Protein AF-A0A354FPT2-F1 (afdb_monomer_lite)

Structure (mmCIF, N/CA/C/O backbone):
data_AF-A0A354FPT2-F1
#
_entry.id   AF-A0A354FPT2-F1
#
loop_
_atom_site.group_PDB
_atom_site.id
_atom_site.type_symbol
_atom_site.label_atom_id
_atom_site.label_alt_id
_atom_site.label_comp_id
_atom_site.label_asym_id
_atom_site.label_entity_id
_atom_site.label_seq_id
_atom_site.pdbx_PDB_ins_code
_atom_site.Cartn_x
_atom_site.Cartn_y
_atom_site.Cartn_z
_atom_site.occupancy
_atom_site.B_iso_or_equiv
_atom_site.auth_seq_id
_atom_site.auth_comp_id
_atom_site.auth_asym_id
_atom_site.auth_atom_id
_atom_site.pdbx_PDB_model_num
ATOM 1 N N . MET A 1 1 ? -21.126 10.988 -60.025 1.00 38.38 1 MET A N 1
ATOM 2 C CA . MET A 1 1 ? -21.199 10.797 -58.560 1.00 38.38 1 MET A CA 1
ATOM 3 C C . MET A 1 1 ? -20.061 9.886 -58.142 1.00 38.38 1 MET A C 1
ATOM 5 O O . MET A 1 1 ? -19.985 8.780 -58.655 1.00 38.38 1 MET A O 1
ATOM 9 N N . ARG A 1 2 ? -19.147 10.357 -57.289 1.00 42.09 2 ARG A N 1
ATOM 10 C CA . ARG A 1 2 ? -18.041 9.555 -56.747 1.00 42.09 2 ARG A CA 1
ATOM 11 C C . ARG A 1 2 ? -18.264 9.500 -55.236 1.00 42.09 2 ARG A C 1
ATOM 13 O O . ARG A 1 2 ? -18.089 10.512 -54.568 1.00 42.09 2 ARG A O 1
ATOM 20 N N . PHE A 1 3 ? -18.764 8.372 -54.738 1.00 45.25 3 PHE A N 1
ATOM 21 C CA . PHE A 1 3 ? -18.928 8.145 -53.303 1.00 45.25 3 PHE A CA 1
ATOM 22 C C . PHE A 1 3 ? -17.555 7.820 -52.714 1.00 45.25 3 PHE A C 1
ATOM 24 O O . PHE A 1 3 ? -16.945 6.814 -53.073 1.00 45.25 3 PHE A O 1
ATOM 31 N N . LEU A 1 4 ? -17.055 8.708 -51.858 1.00 48.59 4 LEU A N 1
ATOM 32 C CA . LEU A 1 4 ? -15.863 8.488 -51.051 1.00 48.59 4 LEU A CA 1
ATOM 33 C C . LEU A 1 4 ? -16.315 7.787 -49.761 1.00 48.59 4 LEU A C 1
ATOM 35 O O . LEU A 1 4 ? -16.975 8.402 -48.928 1.00 48.59 4 LEU A O 1
ATOM 39 N N . PHE A 1 5 ? -16.009 6.499 -49.621 1.00 48.47 5 PHE A N 1
ATOM 40 C CA . PHE A 1 5 ? -16.167 5.784 -48.355 1.00 48.47 5 PHE A CA 1
ATOM 41 C C . PHE A 1 5 ? -14.983 6.147 -47.450 1.00 48.47 5 PHE A C 1
ATOM 43 O O . PHE A 1 5 ? -13.857 5.723 -47.708 1.00 48.47 5 PHE A O 1
ATOM 50 N N . LEU A 1 6 ? -15.224 6.950 -46.407 1.00 51.47 6 LEU A N 1
ATOM 51 C CA . LEU A 1 6 ? -14.288 7.073 -45.290 1.00 51.47 6 LEU A CA 1
ATOM 52 C C . LEU A 1 6 ? -14.406 5.815 -44.424 1.00 51.47 6 LEU A C 1
ATOM 54 O O . LEU A 1 6 ? -15.429 5.592 -43.779 1.00 51.47 6 LEU A O 1
ATOM 58 N N . PHE A 1 7 ? -13.348 5.008 -44.399 1.00 51.38 7 PHE A N 1
ATOM 59 C CA . PHE A 1 7 ? -13.154 4.000 -43.365 1.00 51.38 7 PHE A CA 1
ATOM 60 C C . PHE A 1 7 ? -12.718 4.712 -42.082 1.00 51.38 7 PHE A C 1
ATOM 62 O O . PHE A 1 7 ? -11.588 5.186 -41.982 1.00 51.38 7 PHE A O 1
ATOM 69 N N . PHE A 1 8 ? -13.620 4.805 -41.105 1.00 49.12 8 PHE A N 1
ATOM 70 C CA . PHE A 1 8 ? -13.247 5.124 -39.732 1.00 49.12 8 PHE A CA 1
ATOM 71 C C . PHE A 1 8 ? -12.455 3.936 -39.171 1.00 49.12 8 PHE A C 1
ATOM 73 O O . PHE A 1 8 ? -13.022 2.886 -38.878 1.00 49.12 8 PHE A O 1
ATOM 80 N N . LEU A 1 9 ? -11.135 4.095 -39.050 1.00 49.12 9 LEU A N 1
ATOM 81 C CA . LEU A 1 9 ? -10.302 3.243 -38.205 1.00 49.12 9 LEU A CA 1
ATOM 82 C C . LEU A 1 9 ? -10.694 3.520 -36.752 1.00 49.12 9 LEU A C 1
ATOM 84 O O . LEU A 1 9 ? -10.205 4.460 -36.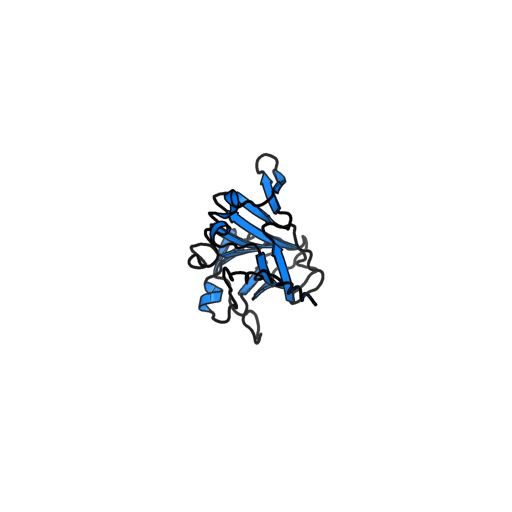131 1.00 49.12 9 LEU A O 1
ATOM 88 N N . VAL A 1 10 ? -11.615 2.718 -36.223 1.00 49.28 10 VAL A N 1
ATOM 89 C CA . VAL A 1 10 ? -11.792 2.592 -34.778 1.00 49.28 10 VAL A CA 1
ATOM 90 C C . VAL A 1 10 ? -10.544 1.869 -34.284 1.00 49.28 10 VAL A C 1
ATOM 92 O O . VAL A 1 10 ? -10.387 0.671 -34.520 1.00 49.28 10 VAL A O 1
ATOM 95 N N . ALA A 1 11 ? -9.606 2.609 -33.693 1.00 54.16 11 ALA A N 1
ATOM 96 C CA . ALA A 1 11 ? -8.499 1.990 -32.982 1.00 54.16 11 ALA A CA 1
ATOM 97 C C . ALA A 1 11 ? -9.106 1.102 -31.884 1.00 54.16 11 ALA A C 1
ATOM 99 O O . ALA A 1 11 ? -9.969 1.590 -31.147 1.00 54.16 11 ALA A O 1
ATOM 100 N N . PRO A 1 12 ? -8.729 -0.184 -31.780 1.00 48.34 12 PRO A N 1
ATOM 101 C CA . PRO A 1 12 ? -9.159 -0.989 -30.654 1.00 48.34 12 PRO A CA 1
ATOM 102 C C . PRO A 1 12 ? -8.632 -0.308 -29.392 1.00 48.34 12 PRO A C 1
ATOM 104 O O . PRO A 1 12 ? -7.424 -0.197 -29.192 1.00 48.34 12 PRO A O 1
ATOM 107 N N . THR A 1 13 ? -9.540 0.197 -28.563 1.00 50.34 13 THR A N 1
ATOM 108 C CA . THR A 1 13 ? -9.237 0.523 -27.174 1.00 50.34 13 THR A CA 1
ATOM 109 C C . THR A 1 13 ? -8.837 -0.796 -26.531 1.00 50.34 13 THR A C 1
ATOM 111 O O . THR A 1 13 ? -9.698 -1.647 -26.300 1.00 50.34 13 THR A O 1
ATOM 114 N N . GLY A 1 14 ? -7.533 -1.025 -26.371 1.00 46.72 14 GLY A N 1
ATOM 115 C CA . GLY A 1 14 ? -7.034 -2.212 -25.689 1.00 46.72 14 GLY A CA 1
ATOM 116 C C . GLY A 1 14 ? -7.695 -2.290 -24.318 1.00 46.72 14 GLY A C 1
ATOM 117 O O . GLY A 1 14 ? -7.639 -1.325 -23.559 1.00 46.72 14 GLY A O 1
ATOM 118 N N . ALA A 1 15 ? -8.380 -3.396 -24.035 1.00 52.31 15 ALA A N 1
ATOM 119 C CA . ALA A 1 15 ? -8.828 -3.683 -22.683 1.00 52.31 15 ALA A CA 1
ATOM 120 C C . ALA A 1 15 ? -7.579 -3.796 -21.798 1.00 52.31 15 ALA A C 1
ATOM 122 O O . ALA A 1 15 ? -6.620 -4.466 -22.183 1.00 52.31 15 ALA A O 1
ATOM 123 N N . GLN A 1 16 ? -7.571 -3.109 -20.657 1.00 55.91 16 GLN A N 1
ATOM 124 C CA . GLN A 1 16 ? -6.498 -3.234 -19.676 1.00 55.91 16 GLN A CA 1
ATOM 125 C C . GLN A 1 16 ? -6.489 -4.679 -19.162 1.00 55.91 16 GLN A C 1
ATOM 127 O O . GLN A 1 16 ? -7.534 -5.202 -18.769 1.00 55.91 16 GLN A O 1
ATOM 132 N N . THR A 1 17 ? -5.336 -5.344 -19.211 1.00 58.97 17 THR A N 1
ATOM 133 C CA . THR A 1 17 ? -5.177 -6.657 -18.583 1.00 58.97 17 THR A CA 1
ATOM 134 C C . THR A 1 17 ? -5.227 -6.454 -17.074 1.00 58.97 17 THR A C 1
ATOM 136 O O . THR A 1 17 ? -4.435 -5.685 -16.531 1.00 58.97 17 THR A O 1
ATOM 139 N N . LEU A 1 18 ? -6.166 -7.116 -16.399 1.00 66.94 18 LEU A N 1
ATOM 140 C CA . LEU A 1 18 ? -6.199 -7.156 -14.940 1.00 66.94 18 LEU A CA 1
ATOM 141 C C . LEU A 1 18 ? -4.962 -7.926 -14.459 1.00 66.94 18 LEU A C 1
ATOM 143 O O . LEU A 1 18 ? -4.826 -9.106 -14.776 1.00 66.94 18 LEU A O 1
ATOM 147 N N . GLY A 1 19 ? -4.051 -7.241 -13.763 1.00 71.94 19 GLY A N 1
ATOM 148 C CA . GLY A 1 19 ? -2.814 -7.841 -13.250 1.00 71.94 19 GLY A CA 1
ATOM 149 C C . GLY A 1 19 ? -3.078 -8.832 -12.116 1.00 71.94 19 GLY A C 1
ATOM 150 O O . GLY A 1 19 ? -2.575 -9.949 -12.145 1.00 71.94 19 GLY A O 1
ATOM 151 N N . GLY A 1 20 ? -3.941 -8.442 -11.179 1.00 82.56 20 GLY A N 1
ATOM 152 C CA . GLY A 1 20 ? -4.445 -9.255 -10.076 1.00 82.56 20 GLY A CA 1
ATOM 153 C C . GLY A 1 20 ? -5.676 -8.588 -9.456 1.00 82.56 20 GLY A C 1
ATOM 154 O O . GLY A 1 20 ? -5.892 -7.394 -9.661 1.00 82.56 20 GLY A O 1
ATOM 155 N N . LEU A 1 21 ? -6.499 -9.361 -8.749 1.00 87.19 21 LEU A N 1
ATOM 156 C CA . LEU A 1 21 ? -7.665 -8.894 -7.992 1.00 87.19 21 LEU A CA 1
ATOM 157 C C . LEU A 1 21 ? -7.804 -9.766 -6.746 1.00 87.19 21 LEU A C 1
ATOM 159 O O . LEU A 1 21 ? -7.706 -10.988 -6.869 1.00 87.19 21 LEU A O 1
ATOM 163 N N . GLU A 1 22 ? -8.047 -9.152 -5.591 1.00 87.81 22 GLU A N 1
ATOM 164 C CA . GLU A 1 22 ? -8.313 -9.864 -4.343 1.00 87.81 22 GLU A CA 1
ATOM 165 C C . GLU A 1 22 ? -9.505 -9.263 -3.603 1.00 87.81 22 GLU A C 1
ATOM 167 O O . GLU A 1 22 ? -9.368 -8.306 -2.853 1.00 87.81 22 GLU A O 1
ATOM 172 N N . THR A 1 23 ? -10.639 -9.941 -3.763 1.00 84.81 23 THR A N 1
ATOM 173 C CA . THR A 1 23 ? -11.931 -9.599 -3.145 1.00 84.81 23 THR A CA 1
ATOM 174 C C . THR A 1 23 ? -12.068 -10.042 -1.687 1.00 84.81 23 THR A C 1
ATOM 176 O O . THR A 1 23 ? -13.146 -9.948 -1.115 1.00 84.81 23 THR A O 1
ATOM 17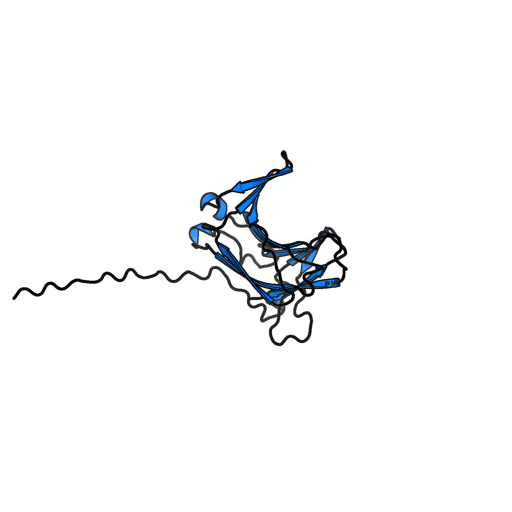9 N N . PHE A 1 24 ? -11.059 -10.739 -1.149 1.00 88.94 24 PHE A N 1
ATOM 180 C CA . PHE A 1 24 ? -11.041 -11.352 0.184 1.00 88.94 24 PHE A CA 1
ATOM 181 C C . PHE A 1 24 ? -12.267 -12.215 0.529 1.00 88.94 24 PHE A C 1
ATOM 183 O O . PHE A 1 24 ? -12.517 -12.534 1.692 1.00 88.94 24 PHE A O 1
ATOM 190 N N . SER A 1 25 ? -13.003 -12.689 -0.483 1.00 85.62 25 SER A N 1
ATOM 191 C CA . SER A 1 25 ? -14.235 -13.476 -0.328 1.00 85.62 25 SER A CA 1
ATOM 192 C C . SER A 1 25 ? -14.039 -14.814 0.398 1.00 85.62 25 SER A C 1
ATOM 194 O O . SER A 1 25 ? -15.010 -15.433 0.842 1.00 85.62 25 SER A O 1
ATOM 196 N N . GLN A 1 26 ? -12.789 -15.259 0.549 1.00 84.38 26 GLN A N 1
ATOM 197 C CA . GLN A 1 26 ? -12.395 -16.456 1.284 1.00 84.38 26 GLN A CA 1
ATOM 198 C C . GLN A 1 26 ? -11.348 -16.112 2.346 1.00 84.38 26 GLN A C 1
ATOM 200 O O . GLN A 1 26 ? -10.408 -15.367 2.082 1.00 84.38 26 GLN A O 1
ATOM 205 N N . GLN A 1 27 ? -11.483 -16.712 3.531 1.00 84.31 27 GLN A N 1
ATOM 206 C CA . GLN A 1 27 ? -10.548 -16.509 4.640 1.00 84.31 27 GLN A CA 1
ATOM 207 C C . GLN A 1 27 ? -9.103 -16.844 4.249 1.00 84.31 27 GLN A C 1
ATOM 209 O O . GLN A 1 27 ? -8.211 -16.051 4.525 1.00 84.31 27 GLN A O 1
ATOM 214 N N . ASP A 1 28 ? -8.886 -17.964 3.553 1.00 84.19 28 ASP A N 1
ATOM 215 C CA . ASP A 1 28 ? -7.549 -18.394 3.118 1.00 84.19 28 ASP A CA 1
ATOM 216 C C . ASP A 1 28 ? -6.863 -17.348 2.218 1.00 84.19 28 ASP A C 1
ATOM 218 O O . ASP A 1 28 ? -5.647 -17.175 2.289 1.00 84.19 28 ASP A O 1
ATOM 222 N N . ASN A 1 29 ? -7.636 -16.616 1.408 1.00 81.69 29 ASN A N 1
ATOM 223 C CA . ASN A 1 29 ? -7.117 -15.520 0.594 1.00 81.69 29 ASN A CA 1
ATOM 224 C C . ASN A 1 29 ? -6.748 -14.308 1.454 1.00 81.69 29 ASN A C 1
ATOM 226 O O . ASN A 1 29 ? -5.669 -13.747 1.287 1.00 81.69 29 ASN A O 1
ATOM 230 N N . GLY A 1 30 ? -7.608 -13.926 2.403 1.00 81.31 30 GLY A N 1
ATOM 231 C CA . GLY A 1 30 ? -7.306 -12.846 3.346 1.00 81.31 30 GLY A CA 1
ATOM 232 C C . GLY A 1 30 ? -6.055 -13.119 4.173 1.00 81.31 30 GLY A C 1
ATOM 233 O O . GLY A 1 30 ? -5.165 -12.280 4.254 1.00 81.31 30 GLY A O 1
ATOM 234 N N . GLU A 1 31 ? -5.924 -14.331 4.706 1.00 84.94 31 GLU A N 1
ATOM 235 C CA . GLU A 1 31 ? -4.767 -14.737 5.509 1.00 84.94 31 GLU A CA 1
ATOM 236 C C . GLU A 1 31 ? -3.486 -14.944 4.679 1.00 84.94 31 GLU A C 1
ATOM 238 O O . GLU A 1 31 ? -2.410 -15.105 5.260 1.00 84.94 31 GLU A O 1
ATOM 243 N N . SER A 1 32 ? -3.580 -14.895 3.342 1.00 85.00 32 SER A N 1
ATOM 244 C CA . SER A 1 32 ? -2.437 -14.799 2.419 1.00 85.00 32 SER A CA 1
ATOM 245 C C . SER A 1 32 ? -1.943 -13.357 2.223 1.00 85.00 32 SER A C 1
ATOM 247 O O . SER A 1 32 ? -1.118 -13.060 1.370 1.00 85.00 32 SER A O 1
ATOM 249 N N . TRP A 1 33 ? -2.429 -12.410 3.014 1.00 91.88 33 TRP A N 1
ATOM 250 C CA . TRP A 1 33 ? -1.828 -11.086 3.118 1.00 91.88 33 TRP A CA 1
ATOM 251 C C . TRP A 1 33 ? -1.232 -10.909 4.504 1.00 91.88 33 TRP A C 1
ATOM 253 O O . TRP A 1 33 ? -1.584 -11.617 5.452 1.00 91.88 33 TRP A O 1
ATOM 263 N N . ALA A 1 34 ? -0.297 -9.974 4.631 1.00 94.00 34 ALA A N 1
ATOM 264 C CA . ALA A 1 34 ? 0.373 -9.721 5.893 1.00 94.00 34 ALA A CA 1
ATOM 265 C C . ALA A 1 34 ? 0.309 -8.243 6.255 1.00 94.00 34 ALA A C 1
ATOM 267 O O . ALA A 1 34 ? 0.388 -7.364 5.399 1.00 94.00 34 ALA A O 1
ATOM 268 N N . PHE A 1 35 ? 0.195 -7.984 7.553 1.00 95.12 35 PHE A N 1
ATOM 269 C CA . PHE A 1 35 ? 0.412 -6.664 8.117 1.00 95.12 35 PHE A CA 1
ATOM 270 C C . PHE A 1 35 ? 1.726 -6.642 8.888 1.00 95.12 35 PHE A C 1
ATOM 272 O O . PHE A 1 35 ? 2.030 -7.574 9.631 1.00 95.12 35 PHE A O 1
ATOM 279 N N . TYR A 1 36 ? 2.476 -5.553 8.769 1.00 95.06 36 TYR A N 1
ATOM 280 C CA . TYR A 1 36 ? 3.589 -5.215 9.647 1.00 95.06 36 TYR A CA 1
ATOM 281 C C . TYR A 1 36 ? 3.142 -4.162 10.664 1.00 95.06 36 TYR A C 1
ATOM 283 O O . TYR A 1 36 ? 2.603 -3.124 10.285 1.00 95.06 36 TYR A O 1
ATOM 291 N N . ASN A 1 37 ? 3.357 -4.411 11.958 1.00 92.62 37 ASN A N 1
ATOM 292 C CA . ASN A 1 37 ? 3.052 -3.456 13.025 1.00 92.62 37 ASN A CA 1
ATOM 293 C C . ASN A 1 37 ? 4.335 -2.792 13.533 1.00 92.62 37 ASN A C 1
ATOM 295 O O . ASN A 1 37 ? 5.159 -3.444 14.178 1.00 92.62 37 ASN A O 1
ATOM 299 N N . TYR A 1 38 ? 4.472 -1.483 13.309 1.00 92.12 38 TYR A N 1
ATOM 300 C CA . TYR A 1 38 ? 5.662 -0.726 13.708 1.00 92.12 38 TYR A CA 1
ATOM 301 C C . TYR A 1 38 ? 5.799 -0.540 15.226 1.00 92.12 38 TYR A C 1
ATOM 303 O O . TYR A 1 38 ? 6.887 -0.232 15.700 1.00 92.12 38 TYR A O 1
ATOM 311 N N . ALA A 1 39 ? 4.738 -0.739 16.017 1.00 90.62 39 ALA A N 1
ATOM 312 C CA . ALA A 1 39 ? 4.841 -0.693 17.479 1.00 90.62 39 ALA A CA 1
ATOM 313 C C . ALA A 1 39 ? 5.525 -1.939 18.053 1.00 90.62 39 ALA A C 1
ATOM 315 O O . ALA A 1 39 ? 6.160 -1.867 19.105 1.00 90.62 39 ALA A O 1
ATOM 316 N N . THR A 1 40 ? 5.325 -3.093 17.412 1.00 91.56 40 THR A N 1
ATOM 317 C CA . THR A 1 40 ? 5.837 -4.389 17.882 1.00 91.56 40 THR A CA 1
ATOM 318 C C . THR A 1 40 ? 6.971 -4.929 17.023 1.00 91.56 40 THR A C 1
ATOM 320 O O . THR A 1 40 ? 7.555 -5.943 17.394 1.00 91.56 40 THR A O 1
ATOM 323 N N . GLU A 1 41 ? 7.256 -4.283 15.891 1.00 93.25 41 GLU A N 1
ATOM 324 C CA . GLU A 1 41 ? 8.241 -4.693 14.886 1.00 93.25 41 GLU A CA 1
ATOM 325 C C . GLU A 1 41 ? 8.002 -6.123 14.368 1.00 93.25 41 GLU A C 1
ATOM 327 O O . GLU A 1 41 ? 8.932 -6.899 14.145 1.00 93.25 41 GLU A O 1
ATOM 332 N N . GLN A 1 42 ? 6.731 -6.502 14.211 1.00 93.06 42 GLN A N 1
ATOM 333 C CA . GLN A 1 42 ? 6.334 -7.859 13.833 1.00 93.06 42 GLN A CA 1
ATOM 334 C C . GLN A 1 42 ? 5.356 -7.854 12.665 1.00 93.06 42 GLN A C 1
ATOM 336 O O . GLN A 1 42 ? 4.413 -7.062 12.637 1.00 93.06 42 GLN A O 1
ATOM 341 N N . ALA A 1 43 ? 5.572 -8.796 11.746 1.00 93.31 43 ALA A N 1
ATOM 342 C CA . ALA A 1 43 ? 4.603 -9.165 10.729 1.00 93.31 43 ALA A CA 1
ATOM 343 C C . ALA A 1 43 ? 3.641 -10.239 11.260 1.00 93.31 43 ALA A C 1
ATOM 345 O O . ALA A 1 43 ? 4.038 -11.111 12.038 1.00 93.31 43 ALA A O 1
ATOM 346 N N . PHE A 1 44 ? 2.388 -10.190 10.823 1.00 91.44 44 PHE A N 1
ATOM 347 C CA . PHE A 1 44 ? 1.359 -11.177 11.133 1.00 91.44 44 PHE A CA 1
ATOM 348 C C . PHE A 1 44 ? 0.410 -11.336 9.943 1.00 91.44 44 PHE A C 1
ATOM 350 O O . PHE A 1 44 ? 0.188 -10.384 9.195 1.00 91.44 44 PHE A O 1
ATOM 357 N N . ASN A 1 45 ? -0.150 -12.537 9.773 1.00 92.19 45 ASN A N 1
ATOM 358 C CA . ASN A 1 45 ? -1.170 -12.783 8.752 1.00 92.19 45 ASN A CA 1
ATOM 359 C C . ASN A 1 45 ? -2.366 -11.876 9.004 1.00 92.19 45 ASN A C 1
ATOM 361 O O . ASN A 1 45 ? -2.772 -11.709 10.157 1.00 92.19 45 ASN A O 1
ATOM 365 N N . ALA A 1 46 ? -2.924 -11.329 7.934 1.00 92.19 46 ALA A N 1
ATOM 366 C CA . ALA A 1 46 ? -4.011 -10.384 8.021 1.00 92.19 46 ALA A CA 1
ATOM 367 C C . ALA A 1 46 ? -5.271 -11.044 8.610 1.00 92.19 46 ALA A C 1
ATOM 369 O O . ALA A 1 46 ? -5.794 -12.003 8.038 1.00 92.19 46 ALA A O 1
ATOM 370 N N . PRO A 1 47 ? -5.769 -10.553 9.760 1.00 91.44 47 PRO A N 1
ATOM 371 C CA . PRO A 1 47 ? -7.071 -10.939 10.275 1.00 91.44 47 PRO A CA 1
ATOM 372 C C . PRO A 1 47 ? -8.170 -10.737 9.228 1.00 91.44 47 PRO A C 1
ATOM 374 O O . PRO A 1 47 ? -8.207 -9.712 8.547 1.00 91.44 47 PRO A O 1
ATOM 377 N N . TRP A 1 48 ? -9.081 -11.703 9.141 1.00 91.06 48 TRP A N 1
ATOM 378 C CA . TRP A 1 48 ? -10.200 -11.703 8.203 1.00 91.06 48 TRP A CA 1
ATOM 379 C C . TRP A 1 48 ? -11.512 -11.402 8.929 1.00 91.06 48 TRP A C 1
ATOM 381 O O . TRP A 1 48 ? -11.817 -12.038 9.942 1.00 91.06 48 TRP A O 1
ATOM 391 N N . LYS A 1 49 ? -12.296 -10.465 8.387 1.00 87.56 49 LYS A N 1
ATOM 392 C CA . LYS A 1 49 ? -13.663 -10.125 8.806 1.00 87.56 49 LYS A CA 1
ATOM 393 C C . LYS A 1 49 ? -13.778 -9.592 10.248 1.00 87.56 49 LYS A C 1
ATOM 395 O O . LYS A 1 49 ? -14.090 -10.341 11.177 1.00 87.56 49 LYS A O 1
ATOM 400 N N . PHE A 1 50 ? -13.597 -8.282 10.451 1.00 82.19 50 PHE A N 1
ATOM 401 C CA . PHE A 1 50 ? -13.506 -7.687 11.798 1.00 82.19 50 PHE A CA 1
ATOM 402 C C . PHE A 1 50 ? -14.832 -7.568 12.548 1.00 82.19 50 PHE A C 1
ATOM 404 O O . PHE A 1 50 ? -14.838 -7.643 13.779 1.00 82.19 50 PHE A O 1
ATOM 411 N N . SER A 1 51 ? -15.969 -7.390 11.866 1.00 63.53 51 SER A N 1
ATOM 412 C CA . SER A 1 51 ? -17.267 -7.362 12.557 1.00 63.53 51 SER A CA 1
ATOM 413 C C . SER A 1 51 ? -18.460 -7.470 11.619 1.00 63.53 51 SER A C 1
ATOM 415 O O . SER A 1 51 ? -18.754 -6.504 10.931 1.00 63.53 51 SER A O 1
ATOM 417 N N . GLY A 1 52 ? -19.204 -8.585 11.656 1.00 59.69 52 GLY A N 1
ATOM 418 C CA . GLY A 1 52 ? -20.604 -8.694 11.192 1.00 59.69 52 GLY A CA 1
ATOM 419 C C . GLY A 1 52 ? -20.939 -8.230 9.766 1.00 59.69 52 GLY A C 1
ATOM 420 O O . GLY A 1 52 ? -22.113 -8.244 9.407 1.00 59.69 52 GLY A O 1
ATOM 421 N N . ASN A 1 53 ? -19.937 -7.825 8.992 1.00 65.25 53 ASN A N 1
ATOM 422 C CA . ASN A 1 53 ? -20.055 -7.236 7.677 1.00 65.25 53 ASN A CA 1
ATOM 423 C C . ASN A 1 53 ? -20.517 -8.328 6.708 1.00 65.25 53 ASN A C 1
ATOM 425 O O . ASN A 1 53 ? -20.182 -9.513 6.888 1.00 65.25 53 ASN A O 1
ATOM 429 N N . GLU A 1 54 ? -21.363 -7.963 5.748 1.00 69.50 54 GLU A N 1
ATOM 430 C CA . GLU A 1 54 ? -21.852 -8.935 4.765 1.00 69.50 54 GLU A CA 1
ATOM 431 C C . GLU A 1 54 ? -20.689 -9.383 3.877 1.00 69.50 54 GLU A C 1
ATOM 433 O O . GLU A 1 54 ? -20.432 -10.590 3.783 1.00 69.50 54 GLU A O 1
ATOM 438 N N . ASP A 1 55 ? -19.918 -8.413 3.388 1.00 80.69 55 ASP A N 1
ATOM 439 C CA . ASP A 1 55 ? -18.724 -8.625 2.581 1.00 80.69 55 ASP A CA 1
ATOM 440 C C . ASP A 1 55 ? -17.483 -8.727 3.479 1.00 80.69 55 ASP A C 1
ATOM 442 O O . ASP A 1 55 ? -17.361 -7.962 4.437 1.00 80.69 55 ASP A O 1
ATOM 446 N N . PRO A 1 56 ? -16.626 -9.739 3.279 1.00 84.12 56 PRO A N 1
ATOM 447 C CA . PRO A 1 56 ? -15.441 -9.933 4.096 1.00 84.12 56 PRO A CA 1
ATOM 448 C C . PRO A 1 56 ? -14.263 -9.062 3.652 1.00 84.12 56 PRO A C 1
ATOM 450 O O . PRO A 1 56 ? -13.977 -8.949 2.472 1.00 84.12 56 PRO A O 1
ATOM 453 N N . GLU A 1 57 ? -13.511 -8.570 4.630 1.00 90.56 57 GLU A N 1
ATOM 454 C CA . GLU A 1 57 ? -12.336 -7.723 4.426 1.00 90.56 57 GLU A CA 1
ATOM 455 C C . GLU A 1 57 ? -11.133 -8.219 5.241 1.00 90.56 57 GLU A C 1
ATOM 457 O O . GLU A 1 57 ? -11.288 -8.991 6.197 1.00 90.56 57 GLU A O 1
ATOM 462 N N . ILE A 1 58 ? -9.934 -7.741 4.912 1.00 93.06 58 ILE A N 1
ATOM 463 C CA . ILE A 1 58 ? -8.771 -7.876 5.797 1.00 93.06 58 ILE A CA 1
ATOM 464 C C . ILE A 1 58 ? -8.561 -6.608 6.609 1.00 93.06 58 ILE A C 1
ATOM 466 O O . ILE A 1 58 ? -8.834 -5.508 6.136 1.00 93.06 58 ILE A O 1
ATOM 470 N N . TYR A 1 59 ? -8.067 -6.733 7.837 1.00 93.75 59 TYR A N 1
ATOM 471 C CA . TYR A 1 59 ? -7.981 -5.580 8.730 1.00 93.75 59 TYR A CA 1
ATOM 472 C C . TYR A 1 59 ? -6.810 -5.635 9.700 1.00 93.75 59 TYR A C 1
ATOM 474 O O . TYR A 1 59 ? -6.267 -6.692 10.003 1.00 93.75 59 TYR A O 1
ATOM 482 N N . ALA A 1 60 ? -6.470 -4.479 10.256 1.00 92.38 60 ALA A N 1
ATOM 483 C CA . ALA A 1 60 ? -5.511 -4.355 11.338 1.00 92.38 60 ALA A CA 1
ATOM 484 C C . ALA A 1 60 ? -5.999 -3.368 12.398 1.00 92.38 60 ALA A C 1
ATOM 486 O O . ALA A 1 60 ? -6.847 -2.507 12.155 1.00 92.38 60 ALA A O 1
ATOM 487 N N . THR A 1 61 ? -5.424 -3.491 13.592 1.00 89.31 61 THR A N 1
ATOM 488 C CA . THR A 1 61 ? -5.590 -2.525 14.679 1.00 89.31 61 THR A CA 1
ATOM 489 C C . THR A 1 61 ? -4.256 -1.904 15.040 1.00 89.31 61 THR A C 1
ATOM 491 O O . THR A 1 61 ? -3.235 -2.593 15.069 1.00 89.31 61 THR A O 1
ATOM 494 N N . PHE A 1 62 ? -4.278 -0.634 15.422 1.00 81.31 62 PHE A N 1
ATOM 495 C CA . PHE A 1 62 ? -3.073 0.086 15.818 1.00 81.31 62 PHE A CA 1
ATOM 496 C C . PHE A 1 62 ? -2.758 -0.057 17.299 1.00 81.31 62 PHE A C 1
ATOM 498 O O . PHE A 1 62 ? -3.650 -0.124 18.152 1.00 81.31 62 PHE A O 1
ATOM 505 N N . THR A 1 63 ? -1.465 0.009 17.603 1.00 81.38 63 THR A N 1
ATOM 506 C CA . THR A 1 63 ? -0.947 0.062 18.969 1.00 81.38 63 THR A CA 1
ATOM 507 C C . THR A 1 63 ? -0.292 1.424 19.196 1.00 81.38 63 THR A C 1
ATOM 509 O O . THR A 1 63 ? 0.849 1.656 18.804 1.00 81.38 63 THR A O 1
ATOM 512 N N . GLY A 1 64 ? -1.012 2.341 19.849 1.00 76.75 64 GLY A N 1
ATOM 513 C CA . GLY A 1 64 ? -0.527 3.703 20.093 1.00 76.75 64 GLY A CA 1
ATOM 514 C C . GLY A 1 64 ? -0.420 4.524 18.805 1.00 76.75 64 GLY A C 1
ATOM 515 O O . GLY A 1 64 ? -1.333 4.499 17.988 1.00 76.75 64 GLY A O 1
ATOM 516 N N . ALA A 1 65 ? 0.691 5.249 18.644 1.00 81.81 65 ALA A N 1
ATOM 517 C CA . ALA A 1 65 ? 0.935 6.158 17.519 1.00 81.81 65 ALA A CA 1
ATOM 518 C C . ALA A 1 65 ? 1.884 5.585 16.444 1.00 81.81 65 ALA A C 1
ATOM 520 O O . ALA A 1 65 ? 2.393 6.338 15.620 1.00 81.81 65 ALA A O 1
ATOM 521 N N . ALA A 1 66 ? 2.176 4.280 16.462 1.00 87.56 66 ALA A N 1
ATOM 522 C CA . ALA A 1 66 ? 2.978 3.648 15.411 1.00 87.56 66 ALA A CA 1
ATOM 523 C C . ALA A 1 66 ? 2.072 3.136 14.286 1.00 87.56 66 ALA A C 1
ATOM 525 O O . ALA A 1 66 ? 0.987 2.643 14.579 1.00 87.56 66 ALA A O 1
ATOM 526 N N . GLY A 1 67 ? 2.521 3.240 13.032 1.00 90.12 67 GLY A N 1
ATOM 527 C CA . GLY A 1 67 ? 1.768 2.810 11.852 1.00 90.12 67 GLY A CA 1
ATOM 528 C C . GLY A 1 67 ? 1.549 1.300 11.736 1.00 90.12 67 GLY A C 1
ATOM 529 O O . GLY A 1 67 ? 2.097 0.507 12.511 1.00 90.12 67 GLY A O 1
ATOM 530 N N . VAL A 1 68 ? 0.807 0.907 10.701 1.00 93.25 68 VAL A N 1
ATOM 531 C CA . VAL A 1 68 ? 0.790 -0.469 10.184 1.00 93.25 68 VAL A CA 1
ATOM 532 C C . VAL A 1 68 ? 0.934 -0.448 8.665 1.00 93.25 68 VAL A C 1
ATOM 534 O O . VAL A 1 68 ? 0.425 0.466 8.016 1.00 93.25 68 VAL A O 1
ATOM 537 N N . SER A 1 69 ? 1.589 -1.460 8.106 1.00 95.69 69 SER A N 1
ATOM 538 C CA . SER A 1 69 ? 1.711 -1.636 6.655 1.00 95.69 69 SER A CA 1
ATOM 539 C C . SER A 1 69 ? 1.040 -2.922 6.231 1.00 95.69 69 SER A C 1
ATOM 541 O O . SER A 1 69 ? 1.426 -3.983 6.712 1.00 95.69 69 SER A O 1
ATOM 543 N N . LEU A 1 70 ? 0.059 -2.839 5.340 1.00 96.25 70 LEU A N 1
ATOM 544 C CA . LEU A 1 70 ? -0.431 -3.998 4.599 1.00 96.25 70 LEU A CA 1
ATOM 545 C C . LEU A 1 70 ? 0.537 -4.282 3.456 1.00 96.25 70 LEU A C 1
ATOM 547 O O . LEU A 1 70 ? 0.898 -3.343 2.751 1.00 96.25 70 LEU A O 1
ATOM 551 N N . PHE A 1 71 ? 0.887 -5.544 3.221 1.00 95.50 71 PHE A N 1
ATOM 552 C CA . PHE A 1 71 ? 1.734 -5.909 2.094 1.00 95.50 71 PHE A CA 1
ATOM 553 C C . PHE A 1 71 ? 1.439 -7.295 1.511 1.00 95.50 71 PHE A C 1
ATOM 555 O O . PHE A 1 71 ? 1.050 -8.240 2.209 1.00 95.50 71 PHE A O 1
ATOM 562 N N . ALA A 1 72 ? 1.684 -7.401 0.207 1.00 94.25 72 ALA A N 1
ATOM 563 C CA . ALA A 1 72 ? 1.717 -8.631 -0.564 1.00 94.25 72 ALA A CA 1
ATOM 564 C C . ALA A 1 72 ? 3.108 -8.806 -1.185 1.00 94.25 72 ALA A C 1
ATOM 566 O O . ALA A 1 72 ? 3.564 -7.962 -1.958 1.00 94.25 72 ALA A O 1
ATOM 567 N N . ASP A 1 73 ? 3.760 -9.922 -0.868 1.00 93.88 73 ASP A N 1
ATOM 568 C CA . ASP A 1 73 ? 5.037 -10.336 -1.444 1.00 93.88 73 ASP A CA 1
ATOM 569 C C . ASP A 1 73 ? 4.969 -11.804 -1.917 1.00 93.88 73 ASP A C 1
ATOM 571 O O . ASP A 1 73 ? 3.893 -12.414 -2.004 1.00 93.88 73 ASP A O 1
ATOM 575 N N . VAL A 1 74 ? 6.122 -12.394 -2.246 1.00 91.75 74 VAL A N 1
ATOM 576 C CA . VAL A 1 74 ? 6.217 -13.815 -2.630 1.00 91.75 74 VAL A CA 1
ATOM 577 C C . VAL A 1 74 ? 5.765 -14.759 -1.508 1.00 91.75 74 VAL A C 1
ATOM 579 O O . VAL A 1 74 ? 5.253 -15.840 -1.799 1.00 91.75 74 VAL A O 1
ATOM 582 N N . MET A 1 75 ? 5.952 -14.375 -0.245 1.00 90.06 75 MET A N 1
ATOM 583 C CA . MET A 1 75 ? 5.701 -15.213 0.925 1.00 90.06 75 MET A CA 1
ATOM 584 C C . MET A 1 75 ? 4.269 -15.099 1.443 1.00 90.06 75 MET A C 1
ATOM 586 O O . MET A 1 75 ? 3.681 -16.124 1.777 1.00 90.06 75 MET A O 1
ATOM 590 N N . SER A 1 76 ? 3.713 -13.890 1.519 1.00 86.75 76 SER A N 1
ATOM 591 C CA . SER A 1 76 ? 2.339 -13.664 1.948 1.00 86.75 76 SER A CA 1
ATOM 592 C C . SER A 1 76 ? 1.385 -14.090 0.836 1.00 86.75 76 SER A C 1
ATOM 594 O O . SER A 1 76 ? 0.606 -15.016 1.041 1.00 86.75 76 SER A O 1
ATOM 596 N N . SER A 1 77 ? 1.526 -13.549 -0.378 1.00 86.19 77 SER A N 1
ATOM 597 C CA . SER A 1 77 ? 0.530 -13.702 -1.456 1.00 86.19 77 SER A CA 1
ATOM 598 C C . SER A 1 77 ? 0.811 -14.819 -2.471 1.00 86.19 77 SER A C 1
ATOM 600 O O . SER A 1 77 ? 0.242 -14.842 -3.565 1.00 86.19 77 SER A O 1
ATOM 602 N N . ASN A 1 78 ? 1.748 -15.725 -2.167 1.00 87.12 78 ASN A N 1
ATOM 603 C CA . ASN A 1 78 ? 2.301 -16.701 -3.121 1.00 87.12 78 ASN A CA 1
ATOM 604 C C . ASN A 1 78 ? 2.828 -16.065 -4.425 1.00 87.12 78 ASN A C 1
ATOM 606 O O . ASN A 1 78 ? 2.876 -16.717 -5.472 1.00 87.12 78 ASN A O 1
ATOM 610 N N . GLY A 1 79 ? 3.209 -14.787 -4.378 1.00 87.94 79 GLY A N 1
ATOM 611 C CA . GLY A 1 79 ? 3.728 -14.054 -5.526 1.00 87.94 79 GLY A CA 1
ATOM 612 C C . GLY A 1 79 ? 2.672 -13.546 -6.513 1.00 87.94 79 GLY A C 1
ATOM 613 O O . GLY A 1 79 ? 3.039 -13.146 -7.613 1.00 87.94 79 GLY A O 1
ATOM 614 N N . PHE A 1 80 ? 1.380 -13.572 -6.171 1.00 89.00 80 PHE A N 1
ATOM 615 C CA . PHE A 1 80 ? 0.308 -13.222 -7.112 1.00 89.00 80 PHE A CA 1
ATOM 616 C C . PHE A 1 80 ? 0.284 -11.731 -7.488 1.00 89.00 80 PHE A C 1
ATOM 618 O O . PHE A 1 80 ? -0.064 -11.385 -8.615 1.00 89.00 80 PHE A O 1
ATOM 625 N N . PHE A 1 81 ? 0.691 -10.856 -6.565 1.00 91.69 81 PHE A N 1
ATOM 626 C CA . PHE A 1 81 ? 0.675 -9.398 -6.737 1.00 91.69 81 PHE A CA 1
ATOM 627 C C . PHE A 1 81 ? 2.059 -8.801 -7.000 1.00 91.69 81 PHE A C 1
ATOM 629 O O . PHE A 1 81 ? 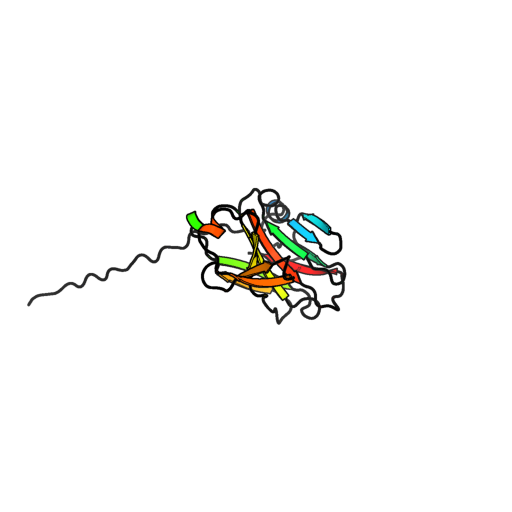2.261 -7.611 -6.811 1.00 91.69 81 PHE A O 1
ATOM 636 N N . VAL A 1 82 ? 3.048 -9.606 -7.383 1.00 94.31 82 VAL A N 1
ATOM 637 C CA . VAL A 1 82 ? 4.433 -9.143 -7.549 1.00 94.31 82 VAL A CA 1
ATOM 638 C C . VAL A 1 82 ? 5.054 -9.742 -8.809 1.00 94.31 82 VAL A C 1
ATOM 640 O O . VAL A 1 82 ? 4.521 -10.675 -9.407 1.00 94.31 82 VAL A O 1
ATOM 643 N N . GLY A 1 83 ? 6.178 -9.186 -9.252 1.00 94.56 83 GLY A N 1
ATOM 644 C CA . GLY A 1 83 ? 6.896 -9.604 -10.452 1.00 94.56 83 GLY A CA 1
ATOM 645 C C . GLY A 1 83 ? 7.065 -8.478 -11.471 1.00 94.56 83 GLY A C 1
ATOM 646 O O . GLY A 1 83 ? 7.279 -7.318 -11.127 1.00 94.56 83 GLY A O 1
ATOM 647 N N . ASN A 1 84 ? 7.012 -8.825 -12.757 1.00 94.75 84 ASN A N 1
ATOM 648 C CA . ASN A 1 84 ? 7.332 -7.892 -13.834 1.00 94.75 84 ASN A CA 1
ATOM 649 C C . ASN A 1 84 ? 6.095 -7.099 -14.286 1.00 94.75 84 ASN A C 1
ATOM 651 O O . ASN A 1 84 ? 5.346 -7.517 -15.175 1.00 94.75 84 ASN A O 1
ATOM 655 N N . TYR A 1 85 ? 5.885 -5.938 -13.671 1.00 94.38 85 TYR A N 1
ATOM 656 C CA . TYR A 1 85 ? 4.780 -5.030 -13.994 1.00 94.38 85 TYR A CA 1
ATOM 657 C C . TYR A 1 85 ? 4.961 -4.372 -15.366 1.00 94.38 85 TYR A C 1
ATOM 659 O O . TYR A 1 85 ? 3.988 -4.146 -16.087 1.00 94.38 85 TYR A O 1
ATOM 667 N N . ALA A 1 86 ? 6.211 -4.118 -15.758 1.00 92.31 86 ALA A N 1
ATOM 668 C CA . ALA A 1 86 ? 6.543 -3.524 -17.047 1.00 92.31 86 ALA A CA 1
ATOM 669 C C . ALA A 1 86 ? 6.112 -4.406 -18.234 1.00 92.31 86 ALA A C 1
ATOM 671 O O . ALA A 1 86 ? 5.465 -3.917 -19.160 1.00 92.31 86 ALA A O 1
ATOM 672 N N . ASP A 1 87 ? 6.423 -5.703 -18.192 1.00 90.94 87 ASP A N 1
ATOM 673 C CA . ASP A 1 87 ? 6.096 -6.652 -19.265 1.00 90.94 87 ASP A CA 1
ATOM 674 C C . ASP A 1 87 ? 4.605 -7.013 -19.292 1.00 90.94 87 ASP A C 1
ATOM 676 O O . ASP A 1 87 ? 4.051 -7.308 -20.352 1.00 90.94 87 ASP A O 1
ATOM 680 N N . THR A 1 88 ? 3.941 -6.987 -18.134 1.00 88.69 88 THR A N 1
ATOM 681 C CA . THR A 1 88 ? 2.501 -7.270 -18.010 1.00 88.69 88 THR A CA 1
ATOM 682 C C . THR A 1 88 ? 1.623 -6.062 -18.342 1.00 88.69 88 THR A C 1
ATOM 684 O O . THR A 1 88 ? 0.434 -6.229 -18.620 1.00 88.69 88 THR A O 1
ATOM 687 N N . GLY A 1 89 ? 2.199 -4.857 -18.373 1.00 90.06 89 GLY A N 1
ATOM 688 C CA . GLY A 1 89 ? 1.482 -3.615 -18.655 1.00 90.06 89 GLY A CA 1
ATOM 689 C C . GLY A 1 89 ? 0.615 -3.131 -17.491 1.00 90.06 89 GLY A C 1
ATOM 690 O O . GLY A 1 89 ? -0.385 -2.447 -17.719 1.00 90.06 89 GLY A O 1
ATOM 691 N N . ILE A 1 90 ? 0.972 -3.494 -16.256 1.00 91.94 90 ILE A N 1
ATOM 692 C CA . ILE A 1 90 ? 0.313 -2.989 -15.048 1.00 91.94 90 ILE A CA 1
ATOM 693 C C . ILE A 1 90 ? 0.711 -1.521 -14.855 1.00 91.94 90 ILE A C 1
ATOM 695 O O . ILE A 1 90 ? 1.891 -1.187 -14.812 1.00 91.94 90 ILE A O 1
ATOM 699 N N . ASP A 1 91 ? -0.285 -0.644 -14.735 1.00 92.31 91 ASP A N 1
ATOM 700 C CA . ASP A 1 91 ? -0.092 0.808 -14.580 1.00 92.31 91 ASP A CA 1
ATOM 701 C C . ASP A 1 91 ? -1.000 1.418 -13.501 1.00 92.31 91 ASP A C 1
ATOM 703 O O . ASP A 1 91 ? -1.029 2.629 -13.289 1.00 92.31 91 ASP A O 1
ATOM 707 N N . THR A 1 92 ? -1.818 0.612 -12.831 1.00 93.81 92 THR A N 1
ATOM 708 C CA . THR A 1 92 ? -2.801 1.122 -11.874 1.00 93.81 92 THR A CA 1
ATOM 709 C C . THR A 1 92 ? -2.950 0.157 -10.718 1.00 93.81 92 THR A C 1
ATOM 711 O O . THR A 1 92 ? -3.058 -1.048 -10.933 1.00 93.81 92 THR A O 1
ATOM 714 N N . ILE A 1 93 ? -2.973 0.718 -9.515 1.00 94.50 93 ILE A N 1
ATOM 715 C CA . ILE A 1 93 ? -3.300 0.035 -8.269 1.00 94.50 93 ILE A CA 1
ATOM 716 C C . ILE A 1 93 ? -4.596 0.656 -7.756 1.00 94.50 93 ILE A C 1
ATOM 718 O O . ILE A 1 93 ? -4.728 1.883 -7.745 1.00 94.50 93 ILE A O 1
ATOM 722 N N . ASN A 1 94 ? -5.551 -0.174 -7.348 1.00 94.38 94 ASN A N 1
ATOM 723 C CA . ASN A 1 94 ? -6.794 0.259 -6.726 1.00 94.38 94 ASN A CA 1
ATOM 724 C C . ASN A 1 94 ? -7.166 -0.646 -5.548 1.00 94.38 94 ASN A C 1
ATOM 726 O O . ASN A 1 94 ? -6.863 -1.835 -5.537 1.00 94.38 94 ASN A O 1
ATOM 730 N N . CYS A 1 95 ? -7.815 -0.057 -4.553 1.00 94.19 95 CYS A N 1
ATOM 731 C CA . CYS A 1 95 ? -8.377 -0.769 -3.411 1.00 94.19 95 CYS A CA 1
ATOM 732 C C . CYS A 1 95 ? -9.446 0.099 -2.752 1.00 94.19 95 CYS A C 1
ATOM 734 O O . CYS A 1 95 ? -9.445 1.324 -2.921 1.00 94.19 95 CYS A O 1
ATOM 736 N N . ASP A 1 96 ? -10.310 -0.533 -1.972 1.00 94.56 96 ASP A N 1
ATOM 737 C CA . ASP A 1 96 ? -11.169 0.145 -1.019 1.00 94.56 96 ASP A CA 1
ATOM 738 C C . ASP A 1 96 ? -10.548 0.026 0.371 1.00 94.56 96 ASP A C 1
ATOM 740 O O . ASP A 1 96 ? -10.080 -1.037 0.776 1.00 94.56 96 ASP A O 1
ATOM 744 N N . ILE A 1 97 ? -10.517 1.133 1.109 1.00 94.50 97 ILE A N 1
ATOM 745 C CA . ILE A 1 97 ? -10.028 1.163 2.486 1.00 94.50 97 ILE A CA 1
ATOM 746 C C . ILE A 1 97 ? -11.135 1.602 3.431 1.00 94.50 97 ILE A C 1
ATOM 748 O O . ILE A 1 97 ? -11.938 2.474 3.102 1.00 94.50 97 ILE A O 1
ATOM 752 N N . PHE A 1 98 ? -11.140 1.042 4.633 1.00 92.56 98 PHE A N 1
ATOM 753 C CA . PHE A 1 98 ? -11.974 1.482 5.739 1.00 92.56 98 PHE A CA 1
ATOM 754 C C . PHE A 1 98 ? -11.121 2.178 6.790 1.00 92.56 98 PHE A C 1
ATOM 756 O O . PHE A 1 98 ? -10.103 1.634 7.220 1.00 92.56 98 PHE A O 1
ATOM 763 N N . ILE A 1 99 ? -11.576 3.336 7.264 1.00 91.25 99 ILE A N 1
ATOM 764 C CA . ILE A 1 99 ? -11.008 4.017 8.431 1.00 91.25 99 ILE A CA 1
ATOM 765 C C . ILE A 1 99 ? -12.096 4.197 9.489 1.00 91.25 99 ILE A C 1
ATOM 767 O O . ILE A 1 99 ? -13.077 4.903 9.261 1.00 91.25 99 ILE A O 1
ATOM 771 N N . GLU A 1 100 ? -11.923 3.596 10.671 1.00 90.00 100 GLU A N 1
ATOM 772 C CA . GLU A 1 100 ? -12.922 3.687 11.748 1.00 90.00 100 GLU A CA 1
ATOM 773 C C . GLU A 1 100 ? -13.097 5.131 12.263 1.00 90.00 100 GLU A C 1
ATOM 775 O O . GLU A 1 100 ? -14.217 5.605 12.459 1.00 90.00 100 GLU A O 1
ATOM 780 N N . ASP A 1 101 ? -11.997 5.862 12.463 1.00 88.56 101 ASP A N 1
ATOM 781 C CA . ASP A 1 101 ? -11.991 7.212 13.042 1.00 88.56 101 ASP A CA 1
ATOM 782 C C . ASP A 1 101 ? -10.929 8.099 12.387 1.00 88.56 101 ASP A C 1
ATOM 784 O O . ASP A 1 101 ? -9.736 7.928 12.647 1.00 88.56 101 ASP A O 1
ATOM 788 N N . THR A 1 102 ? -11.350 9.091 11.596 1.00 87.94 102 THR A N 1
ATOM 789 C CA . THR A 1 102 ? -10.397 9.975 10.911 1.00 87.94 102 THR A CA 1
ATOM 790 C C . THR A 1 102 ? -9.659 10.959 11.812 1.00 87.94 102 THR A C 1
ATOM 792 O O . THR A 1 102 ? -8.628 11.505 11.425 1.00 87.94 102 THR A O 1
ATOM 795 N N . ASN A 1 103 ? -10.108 11.148 13.057 1.00 85.12 103 ASN A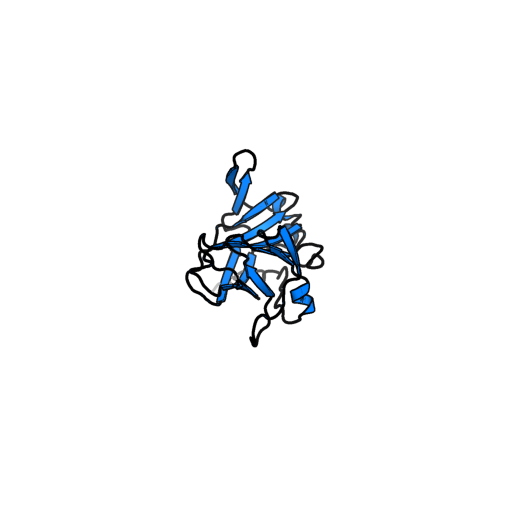 N 1
ATOM 796 C CA . ASN A 1 103 ? -9.314 11.885 14.049 1.00 85.12 103 ASN A CA 1
ATOM 797 C C . ASN A 1 103 ? -8.102 11.067 14.517 1.00 85.12 103 ASN A C 1
ATOM 799 O O . ASN A 1 103 ? -7.101 11.623 14.978 1.00 85.12 103 ASN A O 1
ATOM 803 N N . THR A 1 104 ? -8.209 9.743 14.412 1.00 80.94 104 THR A N 1
ATOM 804 C CA . THR A 1 104 ? -7.151 8.792 14.738 1.00 80.94 104 THR A CA 1
ATOM 805 C C . THR A 1 104 ? -6.289 8.499 13.506 1.00 80.94 104 THR A C 1
ATOM 807 O O . THR A 1 104 ? -5.083 8.351 13.664 1.00 80.94 104 THR A O 1
ATOM 810 N N . PHE A 1 105 ? -6.853 8.484 12.293 1.00 81.94 105 PHE A N 1
ATOM 811 C CA . PHE A 1 105 ? -6.116 8.195 11.055 1.00 81.94 105 PHE A CA 1
ATOM 812 C C . PHE A 1 105 ? -6.575 9.072 9.907 1.00 81.94 105 PHE A C 1
ATOM 814 O O . PHE A 1 105 ? -7.742 9.049 9.542 1.00 81.94 105 PHE A O 1
ATOM 821 N N . SER A 1 106 ? -5.663 9.779 9.264 1.00 81.94 106 SER A N 1
ATOM 822 C CA . SER A 1 106 ? -6.039 10.577 8.099 1.00 81.94 106 SER A CA 1
ATOM 823 C C . SER A 1 106 ? -5.160 10.324 6.893 1.00 81.94 106 SER A C 1
ATOM 825 O O . SER A 1 106 ? -5.517 10.793 5.827 1.00 81.94 106 SER A O 1
ATOM 827 N N . GLU A 1 107 ? -4.048 9.603 7.021 1.00 91.12 107 GLU A N 1
ATOM 828 C CA . GLU A 1 107 ? -3.070 9.471 5.941 1.00 91.12 107 GLU A CA 1
ATOM 829 C C . GLU A 1 107 ? -2.807 8.005 5.606 1.00 91.12 107 GLU A C 1
ATOM 831 O O . GLU A 1 107 ? -2.503 7.185 6.478 1.00 91.12 107 GLU A O 1
ATOM 836 N N . VAL A 1 108 ? -2.934 7.695 4.318 1.00 95.19 108 VAL A N 1
ATOM 837 C CA . VAL A 1 108 ? -2.648 6.381 3.739 1.00 95.19 108 VAL A CA 1
ATOM 838 C C . VAL A 1 108 ? -1.839 6.584 2.468 1.00 95.19 108 VAL A C 1
ATOM 840 O O . VAL A 1 108 ? -2.160 7.465 1.681 1.00 95.19 108 VAL A O 1
ATOM 843 N N . GLU A 1 109 ? -0.813 5.785 2.218 1.00 96.44 109 GLU A N 1
ATOM 844 C CA . GLU A 1 109 ? -0.052 5.838 0.962 1.00 96.44 109 GLU A CA 1
ATOM 845 C C . GLU A 1 109 ? 0.147 4.438 0.394 1.00 96.44 109 GLU A C 1
ATOM 847 O O . GLU A 1 109 ? 0.243 3.466 1.143 1.00 96.44 109 GLU A O 1
ATOM 852 N N . PHE A 1 110 ? 0.239 4.337 -0.930 1.00 98.06 110 PHE A N 1
ATOM 853 C CA . PHE A 1 110 ? 0.723 3.123 -1.573 1.00 98.06 110 PHE A CA 1
ATOM 854 C C . PHE A 1 110 ? 2.242 3.080 -1.504 1.00 98.06 110 PHE A C 1
ATOM 856 O O . PHE A 1 110 ? 2.907 4.113 -1.615 1.00 98.06 110 PHE A O 1
ATOM 863 N N . PHE A 1 111 ? 2.791 1.875 -1.423 1.00 98.00 111 PHE A N 1
ATOM 864 C CA . PHE A 1 111 ? 4.212 1.664 -1.641 1.00 98.00 111 PHE A CA 1
ATOM 865 C C . PHE A 1 111 ? 4.473 0.448 -2.531 1.00 98.00 111 PHE A C 1
ATOM 867 O O . PHE A 1 111 ? 3.647 -0.461 -2.649 1.00 98.00 111 PHE A O 1
ATOM 874 N N . ILE A 1 112 ? 5.645 0.446 -3.160 1.00 97.75 112 ILE A N 1
ATOM 875 C CA . ILE A 1 112 ? 6.175 -0.657 -3.959 1.00 97.75 112 ILE A CA 1
ATOM 876 C C . ILE A 1 112 ? 7.639 -0.852 -3.582 1.00 97.75 112 ILE A C 1
ATOM 878 O O . ILE A 1 112 ? 8.412 0.102 -3.622 1.00 97.75 112 ILE A O 1
ATOM 882 N N . LEU A 1 113 ? 8.045 -2.082 -3.284 1.00 97.75 113 LEU A N 1
ATOM 883 C CA . LEU A 1 113 ? 9.451 -2.476 -3.293 1.00 97.75 113 LEU A CA 1
ATOM 884 C C . LEU A 1 113 ? 9.760 -3.079 -4.658 1.00 97.75 113 LEU A C 1
ATOM 886 O O . LEU A 1 113 ? 9.198 -4.118 -5.007 1.00 97.75 113 LEU A O 1
ATOM 890 N N . ALA A 1 114 ? 10.656 -2.463 -5.426 1.00 96.94 114 ALA A N 1
ATOM 891 C CA . ALA A 1 114 ? 11.135 -3.046 -6.675 1.00 96.94 114 ALA A CA 1
ATOM 892 C C . ALA A 1 114 ? 12.662 -3.114 -6.704 1.00 96.94 114 ALA A C 1
ATOM 894 O O . ALA A 1 114 ? 13.354 -2.143 -6.384 1.00 96.94 114 ALA A O 1
ATOM 895 N N . GLY A 1 115 ? 13.199 -4.290 -7.036 1.00 95.44 115 GLY A N 1
ATOM 896 C CA . GLY A 1 115 ? 14.584 -4.616 -6.721 1.00 95.44 115 GLY A CA 1
ATOM 897 C C . GLY A 1 115 ? 14.821 -4.455 -5.218 1.00 95.44 115 GLY A C 1
ATOM 898 O O . GLY A 1 115 ? 14.257 -5.199 -4.422 1.00 95.44 115 GLY A O 1
ATOM 899 N N . ASP A 1 116 ? 15.631 -3.472 -4.833 1.00 94.44 116 ASP A N 1
ATOM 900 C CA . ASP A 1 116 ? 15.928 -3.156 -3.428 1.00 94.44 116 ASP A CA 1
ATOM 901 C C . ASP A 1 116 ? 15.538 -1.706 -3.075 1.00 94.44 116 ASP A C 1
ATOM 903 O O . ASP A 1 116 ? 16.070 -1.117 -2.138 1.00 94.44 116 ASP A O 1
ATOM 907 N N . THR A 1 117 ? 14.654 -1.087 -3.864 1.00 96.38 117 THR A N 1
ATOM 908 C CA . THR A 1 117 ? 14.240 0.312 -3.693 1.00 96.38 117 THR A CA 1
ATOM 909 C C . THR A 1 117 ? 12.752 0.402 -3.397 1.00 96.38 117 THR A C 1
ATOM 911 O O . THR A 1 117 ? 11.933 -0.127 -4.151 1.00 96.38 117 THR A O 1
ATOM 914 N N . PHE A 1 118 ? 12.416 1.096 -2.311 1.00 97.62 118 PHE A N 1
ATOM 915 C CA . PHE A 1 118 ? 11.042 1.464 -2.007 1.00 97.62 118 PHE A CA 1
ATOM 916 C C . PHE A 1 118 ? 10.633 2.729 -2.756 1.00 97.62 118 PHE A C 1
ATOM 918 O O . PHE A 1 118 ? 11.356 3.727 -2.785 1.00 97.62 118 PHE A O 1
ATOM 925 N N . TYR A 1 119 ? 9.432 2.677 -3.306 1.00 98.06 119 TYR A N 1
ATOM 926 C CA . TYR A 1 119 ? 8.745 3.780 -3.942 1.00 98.06 119 TYR A CA 1
ATOM 927 C C . TYR A 1 119 ? 7.434 4.021 -3.211 1.00 98.06 119 TYR A C 1
ATOM 929 O O . TYR A 1 119 ? 6.699 3.072 -2.956 1.00 98.06 119 TYR A O 1
ATOM 937 N N . TYR A 1 120 ? 7.128 5.277 -2.917 1.00 98.12 120 TYR A N 1
ATOM 938 C CA . TYR A 1 120 ? 5.944 5.689 -2.169 1.00 98.12 120 TYR A CA 1
ATOM 939 C C . TYR A 1 120 ? 5.101 6.634 -3.017 1.00 98.12 120 TYR A C 1
ATOM 941 O O . TYR A 1 120 ? 5.646 7.496 -3.715 1.00 98.12 120 TYR A O 1
ATOM 949 N N . SER A 1 121 ? 3.781 6.485 -2.977 1.00 98.00 121 SER A N 1
ATOM 950 C CA . SER A 1 121 ? 2.883 7.485 -3.545 1.00 98.00 121 SER A CA 1
ATOM 951 C C . SER A 1 121 ? 2.882 8.746 -2.683 1.00 98.00 121 SER A C 1
ATOM 953 O O . SER A 1 121 ? 3.341 8.747 -1.545 1.00 98.00 121 SER A O 1
ATOM 955 N N . ASN A 1 122 ? 2.288 9.826 -3.184 1.00 95.12 122 ASN A N 1
ATOM 956 C CA . ASN A 1 122 ? 1.865 10.900 -2.288 1.00 95.12 122 ASN A CA 1
ATOM 957 C C . ASN A 1 122 ? 0.814 10.352 -1.290 1.00 95.12 122 ASN A C 1
ATOM 959 O O . ASN A 1 122 ? -0.043 9.566 -1.723 1.00 95.12 122 ASN A O 1
ATOM 963 N N . PRO A 1 123 ? 0.831 10.741 -0.002 1.00 93.50 123 PRO A N 1
ATOM 964 C CA . PRO A 1 123 ? -0.201 10.323 0.936 1.00 93.50 123 PRO A CA 1
ATOM 965 C C . PRO A 1 123 ? -1.590 10.833 0.540 1.00 93.50 123 PRO A C 1
ATOM 967 O O . PRO A 1 123 ? -1.787 12.000 0.191 1.00 93.50 123 PRO A O 1
ATOM 970 N N . TYR A 1 124 ? -2.570 9.945 0.625 1.00 94.38 124 TYR A N 1
ATOM 971 C CA . TYR A 1 124 ? -3.988 10.236 0.506 1.00 94.38 124 TYR A CA 1
ATOM 972 C C . TYR A 1 124 ? -4.508 10.710 1.856 1.00 94.38 124 TYR A C 1
ATOM 974 O O . TYR A 1 124 ? -4.437 9.977 2.844 1.00 94.38 124 TYR A O 1
ATOM 982 N N . LEU A 1 125 ? -5.067 11.922 1.880 1.00 91.75 125 LEU A N 1
ATOM 983 C CA . LEU A 1 125 ? -5.774 12.434 3.045 1.00 91.75 125 LEU A CA 1
ATOM 984 C C . LEU A 1 125 ? -7.225 11.932 3.031 1.00 91.75 125 LEU A C 1
ATOM 986 O O . LEU A 1 125 ? -8.010 12.311 2.162 1.00 91.75 125 LEU A O 1
ATOM 990 N N . VAL A 1 126 ? -7.589 11.098 4.000 1.00 89.56 126 VAL A N 1
ATOM 991 C CA . VAL A 1 126 ? -8.945 10.573 4.169 1.00 89.56 126 VAL A CA 1
ATOM 992 C C . VAL A 1 126 ? -9.734 11.494 5.093 1.00 89.56 126 VAL A C 1
ATOM 994 O O . VAL A 1 126 ? -9.469 11.598 6.289 1.00 89.56 126 VAL A O 1
ATOM 997 N N . GLU A 1 127 ? -10.720 12.187 4.527 1.00 86.75 127 GLU A N 1
ATOM 998 C CA . GLU A 1 127 ? -11.463 13.236 5.236 1.00 86.75 127 GLU A CA 1
ATOM 999 C C . GLU A 1 127 ? -12.618 12.701 6.099 1.00 86.75 127 GLU A C 1
ATOM 1001 O O . GLU A 1 127 ? -13.088 13.392 7.006 1.00 86.75 127 GLU A O 1
ATOM 1006 N N . GLN A 1 128 ? -13.107 11.488 5.823 1.00 90.12 128 GLN A N 1
ATOM 1007 C CA . GLN A 1 128 ? -14.287 10.917 6.477 1.00 90.12 128 GLN A CA 1
ATOM 1008 C C . GLN A 1 128 ? -14.045 9.475 6.914 1.00 90.12 128 GLN A C 1
ATOM 1010 O O . GLN A 1 128 ? -13.471 8.686 6.169 1.00 90.12 128 GLN A O 1
ATOM 1015 N N . SER A 1 129 ? -14.517 9.133 8.115 1.00 92.25 129 SER A N 1
ATOM 1016 C CA . SER A 1 129 ? -14.587 7.743 8.567 1.00 92.25 129 SER A CA 1
ATOM 1017 C C . SER A 1 129 ? -15.491 6.918 7.658 1.00 92.25 129 SER A C 1
ATOM 1019 O O . SER A 1 129 ? -16.515 7.408 7.177 1.00 92.25 129 SER A O 1
ATOM 1021 N N . GLY A 1 130 ? -15.167 5.639 7.515 1.00 91.94 130 GLY A N 1
ATOM 1022 C CA . GLY A 1 130 ? -15.875 4.702 6.658 1.00 91.94 130 GLY A CA 1
ATOM 1023 C C . GLY A 1 130 ? -15.025 4.234 5.485 1.00 91.94 130 GLY A C 1
ATOM 1024 O O . GLY A 1 130 ? -13.799 4.332 5.513 1.00 91.94 130 GLY A O 1
ATOM 1025 N N . TRP A 1 131 ? -15.708 3.688 4.482 1.00 92.88 131 TRP A N 1
ATOM 1026 C CA . TRP A 1 131 ? -15.097 3.173 3.263 1.00 92.88 131 TRP A CA 1
ATOM 1027 C C . TRP A 1 131 ? -14.803 4.290 2.259 1.00 92.88 131 TRP A C 1
ATOM 1029 O O . TRP A 1 131 ? -15.648 5.156 2.022 1.00 92.88 131 TRP A O 1
ATOM 1039 N N . THR A 1 132 ? -13.631 4.238 1.632 1.00 93.94 132 THR A N 1
ATOM 1040 C CA . THR A 1 132 ? -13.258 5.083 0.496 1.00 93.94 132 THR A CA 1
ATOM 1041 C C . THR A 1 132 ? -12.377 4.317 -0.482 1.00 93.94 132 THR A C 1
ATOM 1043 O O . THR A 1 132 ? -11.513 3.545 -0.076 1.00 93.94 132 THR A O 1
ATOM 1046 N N . SER A 1 133 ? -12.553 4.584 -1.774 1.00 95.00 133 SER A N 1
ATOM 1047 C CA . SER A 1 133 ? -11.714 4.011 -2.825 1.00 95.00 133 SER A CA 1
ATOM 1048 C C . SER A 1 133 ? -10.444 4.827 -3.015 1.00 95.00 133 SER A C 1
ATOM 1050 O O . SER A 1 133 ? -10.493 6.057 -3.116 1.00 95.00 133 SER A O 1
ATOM 1052 N N . LEU A 1 134 ? -9.313 4.140 -3.129 1.00 95.81 134 LEU A N 1
ATOM 1053 C CA . LEU A 1 134 ? -8.032 4.710 -3.516 1.00 95.81 134 LEU A CA 1
ATOM 1054 C C . LEU A 1 134 ? -7.627 4.178 -4.889 1.00 95.81 134 LEU A C 1
ATOM 1056 O O . LEU A 1 134 ? -7.869 3.024 -5.246 1.00 95.81 134 LEU A O 1
ATOM 1060 N N . THR A 1 135 ? -6.999 5.026 -5.694 1.00 95.69 135 THR A N 1
ATOM 1061 C CA . THR A 1 135 ? -6.439 4.627 -6.987 1.00 95.69 135 THR A CA 1
ATOM 1062 C C . THR A 1 135 ? -5.179 5.426 -7.252 1.00 95.69 135 THR A C 1
ATOM 1064 O O . THR A 1 135 ? -5.195 6.651 -7.116 1.00 95.69 135 THR A O 1
ATOM 1067 N N . ASN A 1 136 ? -4.109 4.733 -7.637 1.00 96.88 136 ASN A N 1
ATOM 1068 C CA . ASN A 1 136 ? -2.832 5.336 -7.994 1.00 96.88 136 ASN A CA 1
ATOM 1069 C C . ASN A 1 136 ? -2.321 4.773 -9.323 1.00 96.88 136 ASN A C 1
ATOM 1071 O O . ASN A 1 136 ? -2.408 3.569 -9.581 1.00 96.88 136 ASN A O 1
ATOM 1075 N N . SER A 1 137 ? -1.799 5.646 -10.177 1.00 95.94 137 SER A N 1
ATOM 1076 C CA . SER A 1 137 ? -1.193 5.303 -11.455 1.00 95.94 137 SER A CA 1
ATOM 1077 C C . SER A 1 137 ? 0.328 5.267 -11.348 1.00 95.94 137 SER A C 1
ATOM 1079 O O . SER A 1 137 ? 0.958 6.237 -10.934 1.00 95.94 137 SER A O 1
ATOM 1081 N N . LEU A 1 138 ? 0.935 4.180 -11.825 1.00 95.69 138 LEU A N 1
ATOM 1082 C CA . LEU A 1 138 ? 2.389 4.009 -11.778 1.00 95.69 138 LEU A CA 1
ATOM 1083 C C . LEU A 1 138 ? 3.120 4.984 -12.711 1.00 95.69 138 LEU A C 1
ATOM 1085 O O . LEU A 1 138 ? 4.209 5.444 -12.385 1.00 95.69 138 LEU A O 1
ATOM 1089 N N . SER A 1 139 ? 2.531 5.313 -13.865 1.00 94.81 139 SER A N 1
ATOM 1090 C CA . SER A 1 139 ? 3.153 6.200 -14.860 1.00 94.81 139 SER A CA 1
ATOM 1091 C C . SER A 1 139 ? 2.666 7.650 -14.846 1.00 94.81 139 SER A C 1
ATOM 1093 O O . SER A 1 139 ? 3.332 8.508 -15.432 1.00 94.81 139 SER A O 1
ATOM 1095 N N . ARG A 1 140 ? 1.501 7.939 -14.248 1.00 95.38 140 ARG A N 1
ATOM 1096 C CA . ARG A 1 140 ? 0.875 9.275 -14.310 1.00 95.38 140 ARG A CA 1
ATOM 1097 C C . ARG A 1 140 ? 0.900 10.035 -12.994 1.00 95.38 140 ARG A C 1
ATOM 1099 O O . ARG A 1 140 ? 0.912 11.264 -13.045 1.00 95.38 140 ARG A O 1
ATOM 1106 N N . ASP A 1 141 ? 0.906 9.335 -11.864 1.00 97.00 141 ASP A N 1
ATOM 1107 C CA . ASP A 1 141 ? 0.967 9.972 -10.552 1.00 97.00 141 ASP A CA 1
ATOM 1108 C C . ASP A 1 141 ? 2.420 10.107 -10.085 1.00 97.00 141 ASP A C 1
ATOM 1110 O O . ASP A 1 141 ? 3.327 9.436 -10.581 1.00 97.00 141 ASP A O 1
ATOM 1114 N N . GLN A 1 142 ? 2.652 11.030 -9.153 1.00 97.25 142 GLN A N 1
ATOM 1115 C CA . GLN A 1 142 ? 3.983 11.287 -8.613 1.00 97.25 142 GLN A CA 1
ATOM 1116 C C . GLN A 1 142 ? 4.361 10.228 -7.572 1.00 97.25 142 GLN A C 1
ATOM 1118 O O . GLN A 1 142 ? 3.583 9.947 -6.658 1.00 97.25 142 GLN A O 1
ATOM 1123 N N . TRP A 1 143 ? 5.586 9.713 -7.690 1.00 98.12 143 TRP A N 1
ATOM 1124 C CA . TRP A 1 143 ? 6.191 8.780 -6.743 1.00 98.12 143 TRP A CA 1
ATOM 1125 C C . TRP A 1 143 ? 7.423 9.387 -6.078 1.00 98.12 143 TRP A C 1
ATOM 1127 O O . TRP A 1 143 ? 8.045 10.318 -6.600 1.00 98.12 143 TRP A O 1
ATOM 1137 N N . TYR A 1 144 ? 7.785 8.841 -4.927 1.00 98.12 144 TYR A N 1
ATOM 1138 C CA . TYR A 1 144 ? 8.910 9.289 -4.123 1.00 98.12 144 TYR A CA 1
ATOM 1139 C C . TYR A 1 144 ? 9.777 8.108 -3.710 1.00 98.12 144 TYR A C 1
ATOM 1141 O O . TYR A 1 144 ? 9.279 7.007 -3.505 1.00 98.12 144 TYR A O 1
ATOM 1149 N N . SER A 1 145 ? 11.073 8.345 -3.554 1.00 97.44 145 SER A N 1
ATOM 1150 C CA . SER A 1 145 ? 11.991 7.424 -2.881 1.00 97.44 145 SER A CA 1
ATOM 1151 C C . SER A 1 145 ? 12.615 8.153 -1.699 1.00 97.44 145 SER A C 1
ATOM 1153 O O . SER A 1 145 ? 12.841 9.364 -1.761 1.00 97.44 145 SER A O 1
ATOM 1155 N N . TYR A 1 146 ? 12.881 7.424 -0.620 1.00 96.19 146 TYR A N 1
ATOM 1156 C CA . TYR A 1 146 ? 13.558 7.969 0.551 1.00 96.19 146 TYR A CA 1
ATOM 1157 C C . TYR A 1 146 ? 15.072 7.803 0.403 1.00 96.19 146 TYR A C 1
ATOM 1159 O O . TYR A 1 146 ? 15.555 6.703 0.138 1.00 96.19 146 TYR A O 1
ATOM 1167 N N . ASP A 1 147 ? 15.818 8.894 0.556 1.00 93.69 147 ASP A N 1
ATOM 1168 C CA . ASP A 1 147 ? 17.272 8.861 0.680 1.00 93.69 147 ASP A CA 1
ATOM 1169 C C . ASP A 1 147 ? 17.645 8.789 2.164 1.00 93.69 147 ASP A C 1
ATOM 1171 O O . ASP A 1 147 ? 17.437 9.743 2.917 1.00 93.69 147 ASP A O 1
ATOM 1175 N N . GLU A 1 148 ? 18.210 7.660 2.594 1.00 91.88 148 GLU A N 1
ATOM 1176 C CA . GLU A 1 148 ? 18.652 7.481 3.978 1.00 91.88 148 GLU A CA 1
ATOM 1177 C C . GLU A 1 148 ? 19.828 8.389 4.363 1.00 91.88 148 GLU A C 1
ATOM 1179 O O . GLU A 1 148 ? 19.943 8.772 5.530 1.00 91.88 148 GLU A O 1
ATOM 1184 N N . ALA A 1 149 ? 20.705 8.734 3.413 1.00 93.88 149 ALA A N 1
ATOM 1185 C CA . ALA A 1 149 ? 21.886 9.549 3.679 1.00 93.88 149 ALA A CA 1
ATOM 1186 C C . ALA A 1 149 ? 21.506 11.010 3.943 1.00 93.88 149 ALA A C 1
ATOM 1188 O O . ALA A 1 149 ? 22.038 11.625 4.870 1.00 93.88 149 ALA A O 1
ATOM 1189 N N . ASP A 1 150 ? 20.557 11.529 3.163 1.00 94.00 150 ASP A N 1
ATOM 1190 C CA . ASP A 1 150 ? 20.067 12.905 3.279 1.00 94.00 150 ASP A CA 1
ATOM 1191 C C . ASP A 1 150 ? 18.793 13.029 4.139 1.00 94.00 150 ASP A C 1
ATOM 1193 O O . ASP A 1 150 ? 18.339 14.140 4.415 1.00 94.00 150 ASP A O 1
ATOM 1197 N N . GLN A 1 151 ? 18.231 11.903 4.591 1.00 95.38 151 GLN A N 1
ATOM 1198 C CA . GLN A 1 151 ? 17.000 11.807 5.387 1.00 95.38 151 GLN A CA 1
ATOM 1199 C C . GLN A 1 151 ? 15.805 12.549 4.772 1.00 95.38 151 GLN A C 1
ATOM 1201 O O . GLN A 1 151 ? 15.049 13.235 5.466 1.00 95.38 151 GLN A O 1
ATOM 1206 N N . GLN A 1 152 ? 15.638 12.434 3.456 1.00 96.06 152 GLN A N 1
ATOM 1207 C CA . GLN A 1 152 ? 14.605 13.163 2.724 1.00 96.06 152 GLN A CA 1
ATOM 1208 C C . GLN A 1 152 ? 13.996 12.333 1.599 1.00 96.06 152 GLN A C 1
ATOM 1210 O O . GLN A 1 152 ? 14.655 11.496 0.984 1.00 96.06 152 GLN A O 1
ATOM 1215 N N . PHE A 1 153 ? 12.730 12.615 1.300 1.00 95.94 153 PHE A N 1
ATOM 1216 C CA . PHE A 1 153 ? 12.068 12.101 0.109 1.00 95.94 153 PHE A CA 1
ATOM 1217 C C . PHE A 1 153 ? 12.424 12.950 -1.107 1.00 95.94 153 PHE A C 1
ATOM 1219 O O . PHE A 1 153 ? 12.455 14.181 -1.032 1.00 95.94 153 PHE A O 1
ATOM 1226 N N . PHE A 1 154 ? 12.633 12.294 -2.243 1.00 96.56 154 PHE A N 1
ATOM 1227 C CA . PHE A 1 154 ? 12.801 12.951 -3.532 1.00 96.56 154 PHE A CA 1
ATOM 1228 C C . PHE A 1 154 ? 11.852 12.361 -4.569 1.00 96.56 154 PHE A C 1
ATOM 1230 O O . PHE A 1 154 ? 11.507 11.180 -4.528 1.00 96.56 154 PHE A O 1
ATOM 1237 N N . GLU A 1 155 ? 11.430 13.208 -5.502 1.00 97.69 155 GLU A N 1
ATOM 1238 C CA . GLU A 1 155 ? 10.547 12.829 -6.600 1.00 97.69 155 GLU A CA 1
ATOM 1239 C C . GLU A 1 155 ? 11.246 11.873 -7.566 1.00 97.69 155 GLU A C 1
ATOM 1241 O O . GLU A 1 155 ? 12.380 12.098 -7.996 1.00 97.69 155 GLU A O 1
ATOM 1246 N N . VAL A 1 156 ? 1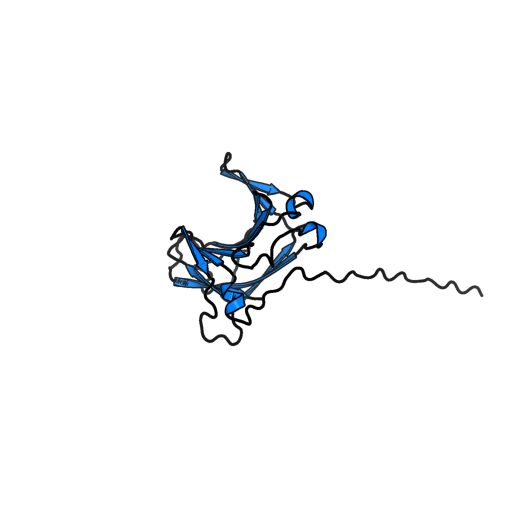0.536 10.820 -7.955 1.00 96.94 156 VAL A N 1
ATOM 1247 C CA . VAL A 1 156 ? 10.985 9.850 -8.947 1.00 96.94 156 VAL A CA 1
ATOM 1248 C C . VAL A 1 156 ? 9.828 9.482 -9.866 1.00 96.94 156 VAL A C 1
ATOM 1250 O O . VAL A 1 156 ? 8.677 9.386 -9.451 1.00 96.94 156 VAL A O 1
ATOM 1253 N N . SER A 1 157 ? 10.130 9.286 -11.145 1.00 96.19 157 SER A N 1
ATOM 1254 C CA . SER A 1 157 ? 9.190 8.678 -12.083 1.00 96.19 157 SER A CA 1
ATOM 1255 C C . SER A 1 157 ? 9.448 7.181 -12.125 1.00 96.19 157 SER A C 1
ATOM 1257 O O . SER A 1 157 ? 10.581 6.765 -12.375 1.00 96.19 157 SER A O 1
ATOM 1259 N N . LEU A 1 158 ? 8.411 6.368 -11.925 1.00 96.25 158 LEU A N 1
ATOM 1260 C CA . LEU A 1 158 ? 8.536 4.932 -12.132 1.00 96.25 158 LEU A CA 1
ATOM 1261 C C . LEU A 1 158 ? 8.681 4.650 -13.625 1.00 96.25 158 LEU A C 1
ATOM 1263 O O . LEU A 1 158 ? 7.898 5.114 -14.453 1.00 96.25 158 LEU A O 1
ATOM 1267 N N . THR A 1 159 ? 9.713 3.891 -13.976 1.00 94.75 159 THR A N 1
ATOM 1268 C CA . THR A 1 159 ? 9.976 3.494 -15.360 1.00 94.75 159 THR A CA 1
ATOM 1269 C C . THR A 1 159 ? 9.853 1.980 -15.513 1.00 94.75 159 THR A C 1
ATOM 1271 O O . THR A 1 159 ? 9.964 1.253 -14.523 1.00 94.75 159 THR A O 1
ATOM 1274 N N . PRO A 1 160 ? 9.720 1.460 -16.748 1.00 94.12 160 PRO A N 1
ATOM 1275 C CA . PRO A 1 160 ? 9.811 0.022 -16.996 1.00 94.12 160 PRO A CA 1
ATOM 1276 C C . PRO A 1 160 ? 11.067 -0.630 -16.395 1.00 94.12 160 PRO A C 1
ATOM 1278 O O . PRO A 1 160 ? 11.015 -1.764 -15.939 1.00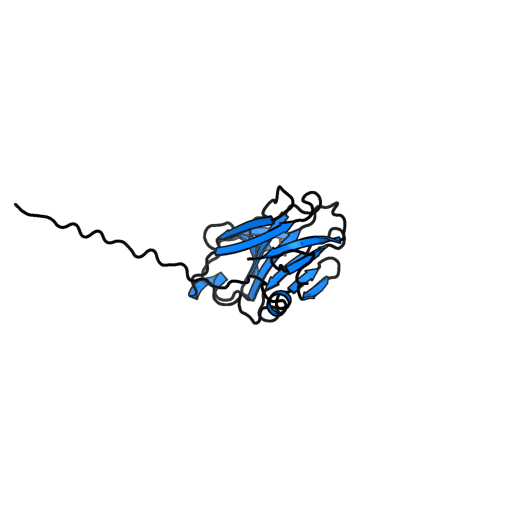 94.12 160 PRO A O 1
ATOM 1281 N N . ALA A 1 161 ? 12.187 0.100 -16.334 1.00 93.69 161 ALA A N 1
ATOM 1282 C CA . ALA A 1 161 ? 13.431 -0.386 -15.740 1.00 93.69 161 ALA A CA 1
ATOM 1283 C C . ALA A 1 161 ? 13.401 -0.447 -14.205 1.00 93.69 161 ALA A C 1
ATOM 1285 O O . ALA A 1 161 ? 14.263 -1.088 -13.619 1.00 93.69 161 ALA A O 1
ATOM 1286 N N . ASN A 1 162 ? 12.441 0.205 -13.550 1.00 93.94 162 ASN A N 1
ATOM 1287 C CA . ASN A 1 162 ? 12.212 0.061 -12.112 1.00 93.94 162 ASN A CA 1
ATOM 1288 C C . ASN A 1 162 ? 11.136 -0.994 -11.829 1.00 93.94 162 ASN A C 1
ATOM 1290 O O . ASN A 1 162 ? 11.219 -1.694 -10.835 1.00 93.94 162 ASN A O 1
ATOM 1294 N N . LEU A 1 163 ? 10.159 -1.148 -12.724 1.00 95.50 163 LEU A N 1
ATOM 1295 C CA . LEU A 1 163 ? 8.979 -1.999 -12.535 1.00 95.50 163 LEU A CA 1
ATOM 1296 C C . LEU A 1 163 ? 9.125 -3.437 -13.063 1.00 95.50 163 LEU A C 1
ATOM 1298 O O . LEU A 1 163 ? 8.147 -4.183 -13.086 1.00 95.50 163 LEU A O 1
ATOM 1302 N N . PHE A 1 164 ? 10.313 -3.848 -13.513 1.00 95.00 164 PHE A N 1
ATOM 1303 C CA . PHE A 1 164 ? 10.520 -5.206 -14.035 1.00 95.00 164 PHE A CA 1
ATOM 1304 C C . PHE A 1 164 ? 10.662 -6.281 -12.940 1.00 95.00 164 PHE A C 1
ATOM 1306 O O . PHE A 1 164 ? 10.551 -7.467 -13.246 1.00 95.00 164 PHE A O 1
ATOM 1313 N N . ASP A 1 165 ? 10.918 -5.874 -11.693 1.00 95.62 165 ASP A N 1
ATOM 1314 C CA . ASP A 1 165 ? 11.146 -6.755 -10.537 1.00 95.62 165 ASP A CA 1
ATOM 1315 C C . ASP A 1 165 ? 10.473 -6.184 -9.281 1.00 95.62 165 ASP A C 1
ATOM 1317 O O . ASP A 1 165 ? 11.134 -5.807 -8.314 1.00 95.62 165 ASP A O 1
ATOM 1321 N N . VAL A 1 166 ? 9.146 -6.050 -9.312 1.00 97.19 166 VAL A N 1
ATOM 1322 C CA . VAL A 1 166 ? 8.364 -5.722 -8.113 1.00 97.19 166 VAL A CA 1
ATOM 1323 C C . VAL A 1 166 ? 8.416 -6.920 -7.171 1.00 97.19 166 VAL A C 1
ATOM 1325 O O . VAL A 1 166 ? 8.085 -8.030 -7.578 1.00 97.19 166 VAL A O 1
ATOM 1328 N N . LYS A 1 167 ? 8.832 -6.704 -5.924 1.00 97.25 167 LYS A N 1
ATOM 1329 C CA . LYS A 1 167 ? 8.966 -7.737 -4.886 1.00 97.25 167 LYS A CA 1
ATOM 1330 C C . LYS A 1 167 ? 7.917 -7.627 -3.789 1.00 97.25 167 LYS A C 1
ATOM 1332 O O . LYS A 1 167 ? 7.604 -8.641 -3.175 1.00 97.25 167 LYS A O 1
ATOM 1337 N N . GLU A 1 168 ? 7.397 -6.426 -3.559 1.00 97.19 168 GLU A N 1
ATOM 1338 C CA . GLU A 1 168 ? 6.351 -6.154 -2.576 1.00 97.19 168 GLU A CA 1
ATOM 1339 C C . GLU A 1 168 ? 5.493 -4.980 -3.045 1.00 97.19 168 GLU A C 1
ATOM 1341 O O . GLU A 1 168 ? 5.992 -4.038 -3.668 1.00 97.19 168 GLU A O 1
ATOM 1346 N N . ILE A 1 169 ? 4.207 -5.034 -2.730 1.00 95.88 169 ILE A N 1
ATOM 1347 C CA . ILE A 1 169 ? 3.255 -3.947 -2.930 1.00 95.88 169 ILE A CA 1
ATOM 1348 C C . ILE A 1 169 ? 2.362 -3.847 -1.703 1.00 95.88 169 ILE A C 1
ATOM 1350 O O . ILE A 1 169 ? 2.001 -4.865 -1.107 1.00 95.88 169 ILE A O 1
ATOM 1354 N N . GLY A 1 170 ? 1.985 -2.630 -1.331 1.00 96.00 170 GLY A N 1
ATOM 1355 C CA . GLY A 1 170 ? 1.196 -2.456 -0.130 1.00 96.00 170 GLY A CA 1
ATOM 1356 C C . GLY A 1 170 ? 0.666 -1.057 0.108 1.00 96.00 170 GLY A C 1
ATOM 1357 O O . GLY A 1 170 ? 0.732 -0.173 -0.749 1.00 96.00 170 GLY A O 1
ATOM 1358 N N . LEU A 1 171 ? 0.131 -0.895 1.314 1.00 97.25 171 LEU A N 1
ATOM 1359 C CA . LEU A 1 171 ? -0.390 0.352 1.855 1.00 97.25 171 LEU A CA 1
ATOM 1360 C C . LEU A 1 171 ? 0.247 0.608 3.214 1.00 97.25 171 LEU A C 1
ATOM 1362 O O . LEU A 1 171 ? 0.205 -0.265 4.082 1.00 97.25 171 LEU A O 1
ATOM 1366 N N . ASN A 1 172 ? 0.760 1.814 3.427 1.00 96.00 172 ASN A N 1
ATOM 1367 C CA . ASN A 1 172 ? 1.101 2.288 4.762 1.00 96.00 172 ASN A CA 1
ATOM 1368 C C . ASN A 1 172 ? -0.073 3.086 5.311 1.00 96.00 172 ASN A C 1
ATOM 1370 O O . ASN A 1 172 ? -0.580 3.992 4.650 1.00 96.00 172 ASN A O 1
ATOM 1374 N N . PHE A 1 173 ? -0.478 2.770 6.536 1.00 94.12 173 PHE A N 1
ATOM 1375 C CA . PHE A 1 173 ? -1.483 3.522 7.266 1.00 94.12 173 PHE A CA 1
ATOM 1376 C C . PHE A 1 173 ? -0.820 4.246 8.432 1.00 94.12 173 PHE A C 1
ATOM 1378 O O . PHE A 1 173 ? -0.218 3.615 9.313 1.00 94.12 173 PHE A O 1
ATOM 1385 N N . TYR A 1 174 ? -0.960 5.571 8.462 1.00 89.88 174 TYR A N 1
ATOM 1386 C CA . TYR A 1 174 ? -0.324 6.410 9.467 1.00 89.88 174 TYR A CA 1
ATOM 1387 C C . TYR A 1 174 ? -1.349 6.960 10.467 1.00 89.88 174 TYR A C 1
ATOM 1389 O O . TYR A 1 174 ? -2.282 7.677 10.088 1.00 89.88 174 TYR A O 1
ATOM 1397 N N . PRO A 1 175 ? -1.199 6.650 11.767 1.00 85.19 175 PRO A N 1
ATOM 1398 C CA . PRO A 1 175 ? -1.992 7.276 12.808 1.00 85.19 175 PRO A CA 1
ATOM 1399 C C . PRO A 1 175 ? -1.620 8.746 12.969 1.00 85.19 175 PRO A C 1
ATOM 1401 O O . PRO A 1 175 ? -0.463 9.146 12.831 1.00 85.19 175 PRO A O 1
ATOM 1404 N N . SER A 1 176 ? -2.603 9.547 13.363 1.00 79.06 176 SER A N 1
ATOM 1405 C CA . SER A 1 176 ? -2.356 10.874 13.902 1.00 79.06 176 SER A CA 1
ATOM 1406 C C . SER A 1 176 ? -1.553 10.758 15.205 1.00 79.06 176 SER A C 1
ATOM 1408 O O . SER A 1 176 ? -1.624 9.766 15.935 1.00 79.06 176 SER A O 1
ATOM 1410 N N . SER A 1 177 ? -0.789 11.794 15.548 1.00 68.75 177 SER A N 1
ATOM 1411 C CA . SER A 1 177 ? 0.096 11.792 16.727 1.00 68.75 177 SER A CA 1
ATOM 1412 C C . SER A 1 177 ? -0.616 11.570 18.072 1.00 68.75 177 SER A C 1
ATOM 1414 O O . SER A 1 177 ? 0.042 11.269 19.067 1.00 68.75 177 SER A O 1
ATOM 1416 N N . ASN A 1 178 ? -1.949 11.684 18.108 1.00 67.94 178 ASN A N 1
ATOM 1417 C CA . ASN A 1 178 ? -2.790 11.463 19.286 1.00 67.94 178 ASN A CA 1
ATOM 1418 C C . ASN A 1 178 ? -3.688 10.219 19.158 1.00 67.94 178 ASN A C 1
ATOM 1420 O O . ASN A 1 178 ? -4.678 10.109 19.886 1.00 67.94 178 ASN A O 1
ATOM 1424 N N . ALA A 1 179 ? -3.382 9.309 18.231 1.00 68.44 179 ALA A N 1
ATOM 1425 C CA . ALA A 1 179 ? -4.205 8.145 17.951 1.00 68.44 179 ALA A CA 1
ATOM 1426 C C . ALA A 1 179 ? -4.456 7.278 19.195 1.00 68.44 179 ALA A C 1
ATOM 1428 O O . ALA A 1 179 ? -3.535 6.870 19.910 1.00 68.44 179 ALA A O 1
ATOM 1429 N N . ALA A 1 180 ? -5.730 6.970 19.442 1.00 68.12 180 ALA A N 1
ATOM 1430 C CA . ALA A 1 180 ? -6.109 5.960 20.415 1.00 68.12 180 ALA A CA 1
ATOM 1431 C C . ALA A 1 180 ? -5.837 4.562 19.834 1.00 68.12 180 ALA A C 1
ATOM 1433 O O . ALA A 1 180 ? -6.250 4.257 18.716 1.00 68.12 180 ALA A O 1
ATOM 1434 N N . GLY A 1 181 ? -5.171 3.697 20.603 1.00 76.81 181 GLY A N 1
ATOM 1435 C CA . GLY A 1 181 ? -4.960 2.304 20.201 1.00 76.81 181 GLY A CA 1
ATOM 1436 C C . GLY A 1 181 ? -6.273 1.524 20.067 1.00 76.81 181 GLY A C 1
ATOM 1437 O O . GLY A 1 181 ? -7.283 1.867 20.684 1.00 76.81 181 GLY A O 1
ATOM 1438 N N . GLY A 1 182 ? -6.239 0.448 19.283 1.00 81.12 182 GLY A N 1
ATOM 1439 C CA . GLY A 1 182 ? -7.366 -0.468 19.093 1.00 81.12 182 GLY A CA 1
ATOM 1440 C C . GLY A 1 182 ? -8.375 -0.051 18.025 1.00 81.12 182 GLY A C 1
ATOM 1441 O O . GLY A 1 182 ? -9.353 -0.766 17.831 1.00 81.12 182 GLY A O 1
ATOM 1442 N N . ARG A 1 183 ? -8.146 1.069 17.331 1.00 87.12 183 ARG A N 1
ATOM 1443 C CA . ARG A 1 183 ? -8.963 1.468 16.183 1.00 87.12 183 ARG A CA 1
ATOM 1444 C C . ARG A 1 183 ? -8.575 0.706 14.921 1.00 87.12 183 ARG A C 1
ATOM 1446 O O . ARG A 1 183 ? -7.410 0.329 14.770 1.00 87.12 183 ARG A O 1
ATOM 1453 N N . ILE A 1 184 ? -9.557 0.494 14.052 1.00 89.62 184 ILE A N 1
ATOM 1454 C CA . ILE A 1 184 ? -9.472 -0.399 12.895 1.00 89.62 184 ILE A CA 1
ATOM 1455 C C . ILE A 1 184 ? -9.194 0.377 11.605 1.00 89.62 184 ILE A C 1
ATOM 1457 O O . ILE A 1 184 ? -9.813 1.411 11.333 1.00 89.62 184 ILE A O 1
ATOM 1461 N N . VAL A 1 185 ? -8.307 -0.191 10.790 1.00 91.75 185 VAL A N 1
ATOM 1462 C CA . VAL A 1 185 ? -8.272 0.016 9.338 1.00 91.75 185 VAL A CA 1
ATOM 1463 C C . VAL A 1 185 ? -8.526 -1.310 8.642 1.00 91.75 185 VAL A C 1
ATOM 1465 O O . VAL A 1 185 ? -8.101 -2.354 9.141 1.00 91.75 185 VAL A O 1
ATOM 1468 N N . ALA A 1 186 ? -9.216 -1.275 7.509 1.00 93.00 186 ALA A N 1
ATOM 1469 C CA . ALA A 1 186 ? -9.452 -2.461 6.696 1.00 93.00 186 ALA A CA 1
ATOM 1470 C C . ALA A 1 186 ? -9.239 -2.174 5.212 1.00 93.00 186 ALA A C 1
ATOM 1472 O O . ALA A 1 186 ? -9.215 -1.013 4.804 1.00 93.00 186 ALA A O 1
ATOM 1473 N N . VAL A 1 187 ? -9.058 -3.237 4.436 1.00 92.75 187 VAL A N 1
ATOM 1474 C CA . VAL A 1 187 ? -8.861 -3.198 2.988 1.00 92.75 187 VAL A CA 1
ATOM 1475 C C . VAL A 1 187 ? -9.745 -4.248 2.334 1.00 92.75 187 VAL A C 1
ATOM 1477 O O . VAL A 1 187 ? -9.867 -5.362 2.848 1.00 92.75 187 VAL A O 1
ATOM 1480 N N . ASP A 1 188 ? -10.337 -3.865 1.209 1.00 90.12 188 ASP A N 1
ATOM 1481 C CA . ASP A 1 188 ? -11.153 -4.707 0.338 1.00 90.12 188 ASP A CA 1
ATOM 1482 C C . ASP A 1 188 ? -10.889 -4.390 -1.154 1.00 90.12 188 ASP A C 1
ATOM 1484 O O . ASP A 1 188 ? -10.262 -3.357 -1.433 1.00 90.12 188 ASP A O 1
ATOM 1488 N N . ASN A 1 189 ? -11.315 -5.282 -2.073 1.00 73.31 189 ASN A N 1
ATOM 1489 C CA . ASN A 1 189 ? -11.652 -5.053 -3.505 1.00 73.31 189 ASN A CA 1
ATOM 1490 C C . ASN A 1 189 ? -11.812 -6.353 -4.322 1.00 73.31 189 ASN A C 1
ATOM 1492 O O . ASN A 1 189 ? -10.797 -6.904 -4.816 1.00 73.31 189 ASN A O 1
#

Secondary structure (DSSP, 8-state):
-------------PPPP--------SHHHHTTSEEEETTTTEEEEPPB--SS-SS--EEEE--TT--EEEEEETTTSTTTT-B-HHHHT--EEEEEEEES-TTTEEEEEEEEEETTEEEEEPPEE--SSEEEEEEEETTTS-EEEEETTTTEEEEE---TTTTTSEEEEEEEEEE-TTPPTT-EEEEE-

Sequence (189 aa):
MRFLFLFFLVAPTGAQTLGGLETFSQQDNGESWAFYNYATEQAFNAPWKFSGNEDPEIYATFTGAAGVSLFADVMSSNGFFVGNYADTGIDTINCDIFIEDTNTFSEVEFFILAGDTFYYSNPYLVEQSGWTSLTNSLSRDQWYSYDEADQQFFEVSLTPANLFDVKEIGLNFYPSSNAAGGRIVAVDN

Foldseek 3Di:
DDDDDDDPPPPPPDDQPDLDFDQVQDVLQQQLKWKQAPVVRDIHRFDWADDPDPGIWTKDWHDAFTKMKIKHFCRSRVQSNWAQCLVSVPFKDKWKKAFQDLLFFFWKWKWWQFPNWIKIFDIGGHPDGTIDMDMDTLAPGWIWTADPVVRDIDTDRDDSVRRRGTGMIIMMTGTDNGHDTGTMMIIGD

pLDDT: mean 86.53, std 13.86, range [38.38, 98.12]

Radius of gyration: 19.42 Å; chains: 1; bounding box: 44×32×79 Å